Protein 4O7X (pdb70)

CATH classification: 2.60.120.590

InterPro domains:
  IPR027450 Alpha-ketoglutarate-dependent dioxygenase AlkB-like [PF13532] (114-274)
  IPR032860 RNA demethylase ALKBH5 [PTHR32074] (161-394)
  IPR037151 Alpha-ketoglutarate-dependent dioxygenase AlkB-like superfamily [G3DSA:2.60.120.590] (64-292)

Sequence (210 aa):
QQLQKEEEARKVKSGIRQMRLFSQDECAKIEARIDEVVSRAEKGLYNEHTVDRAPLRNKYFFGEGYTPGQERLYPPGDVDEIPEWVHQLVIQKLVEHRVIPEGFVNSAVINDYQPGGCIVSHVDPIHIFERPIVSVSFFSDSALCFGCKFQFKPIRVSEPVLSLPVRRGSVTVLSGYAADEITHCIRPQDIKERRAVIILRKTRLDAPRL

GO terms:
  GO:0061157 mRNA destabilization (P, IDA)
  GO:0001666 response to hypoxia (P, IDA)
  GO:0042382 paraspeckles (C, IDA)
  GO:0005634 nucleus (C, IDA)
  GO:0016607 nuclear speck (C, IDA)
  GO:0016706 2-oxoglutarate-dependent dioxygenase activity (F, IDA)
  GO:0140694 membraneless organelle assembly (P, IDA)
  GO:0006417 regulation of translation (P, IDA)
  GO:0140693 molecular condensate scaffold activity (F, IDA)
  GO:1990931 mRNA N6-methyladenosine dioxygenase activity (F, IDA)
  GO:0016607 nuclear speck (C, EXP)
  GO:0010793 regulation of mRNA export from nucleus (P, IMP)
  GO:0050684 regulation of mRNA processing (P, IMP)
  GO:0005654 nucleoplasm (C, TAS)
  GO:0003723 RNA binding (F, HDA)

Radius of gyration: 16.78 Å; Cα contacts (8 Å, |Δi|>4): 435; chains: 1; bounding box: 40×36×45 Å

Secondary structure (DSSP, 8-state):
-HHHHHHHHHHHHTTEEEEE---HHHHHHHHHHHHHHHHHHHTT-S-GGGEEEETTEEEEEESS-B------BPPTTSSBPPPHHIIIIIIHHHHHTTSS-TT---EEEEEEE-TT--EEEE---TTTB-S-EEEEE-SS-EEEEE--GGGT-TTT--S-SEEEEE-TTEEEEE-HHHHHTS-EEE-GGG--S-EEEEEEE-B-TTPPB-

Solvent-accessible surface area: 10860 Å² total; per-residue (Å²): 196,81,142,57,53,124,59,56,14,84,106,0,129,93,3,24,76,70,75,176,17,16,62,135,113,65,2,51,70,2,18,50,98,0,64,79,4,49,46,70,5,146,142,63,112,41,65,136,62,0,23,62,148,36,142,36,36,36,33,2,12,1,26,28,1,36,88,178,52,128,35,60,2,28,54,115,69,46,14,32,84,24,26,76,23,0,80,84,65,0,15,76,44,0,34,122,96,219,22,6,87,136,64,26,16,52,0,0,0,0,5,18,3,105,75,39,0,49,36,91,30,62,56,8,13,98,46,0,2,44,46,37,7,0,20,0,3,0,49,11,84,14,17,18,0,0,10,2,118,21,55,121,107,87,166,89,47,85,124,22,50,33,57,23,86,3,105,73,1,4,0,2,18,8,44,42,57,0,4,58,122,18,40,15,0,4,64,62,99,24,3,170,102,75,9,0,8,0,24,0,5,77,12,106,171,124,7,44,100,129

Foldseek 3Di:
DVVVLVVLLVQLVVFKDKDQQADPVLLVVVVVVVVVVVVCVVVVNWAPQQWDDDDFKIKGKALWDWDVLPIAIEPPPRGHHDDPCCVVSPVVSCCVVVVDHPPFFRIKMKMKGAQLDKFAWDADRPLWFDDWKKKAKHDAKFKKAKARCCVPCCVVPPGGSDIGIHGHSMMMIGDDCNRPVIIMMGGSNRRRGMMMMMMTTHTDPPRHHD

Nearest PDB structures (foldseek):
  4o7x-assembly1_A  TM=1.005E+00  e=2.375E-48  Homo sapiens
  4nrq-assembly1_A  TM=1.003E+00  e=1.203E-46  Homo sapiens
  4o61-assembly1_A  TM=1.001E+00  e=7.795E-46  Homo sapiens
  4nj4-assembly2_B  TM=9.903E-01  e=4.471E-44  Homo sapiens
  4npl-assembly2_B  TM=9.602E-01  e=1.896E-38  Danio rerio

Organism: Homo sapiens (NCBI:txid9606)

Structure (mmCIF, N/CA/C/O backbone):
data_4O7X
#
_entry.id   4O7X
#
_cell.length_a   57.093
_cell.length_b   57.093
_cell.length_c   145.729
_cell.angle_alpha   90.00
_cell.angle_beta   90.00
_cell.angle_gamma   90.00
#
_symmetry.space_group_name_H-M   'P 43 21 2'
#
loop_
_entity.id
_entity.type
_entity.pdbx_description
1 polymer 'RNA demethylase ALKBH5'
2 non-polymer 'MANGANESE (II) ION'
3 water water
#
loop_
_atom_site.group_PDB
_atom_site.id
_atom_site.type_symbol
_atom_site.label_atom_id
_atom_site.label_alt_id
_atom_site.label_comp_id
_atom_site.label_asym_id
_atom_site.label_entity_id
_atom_site.label_seq_id
_atom_site.pdbx_PDB_ins_code
_atom_site.Cartn_x
_atom_site.Cartn_y
_atom_site.Cartn_z
_atom_site.occupancy
_atom_site.B_iso_or_equiv
_atom_site.auth_seq_id
_atom_site.auth_comp_id
_atom_site.auth_asym_id
_atom_site.auth_atom_id
_atom_site.pdbx_PDB_model_num
ATOM 1 N N . GLN A 1 12 ? 34.571 4.860 -6.741 1.00 54.86 74 GLN A N 1
ATOM 2 C CA . GLN A 1 12 ? 33.260 5.284 -6.167 1.00 59.24 74 GLN A CA 1
ATOM 3 C C . GLN A 1 12 ? 32.392 4.085 -5.775 1.00 58.60 74 GLN A C 1
ATOM 4 O O . GLN A 1 12 ? 31.740 4.100 -4.726 1.00 55.95 74 GLN A O 1
ATOM 10 N N . GLN A 1 13 ? 32.379 3.059 -6.625 1.00 58.69 75 GLN A N 1
ATOM 11 C CA . GLN A 1 13 ? 31.641 1.824 -6.352 1.00 57.32 75 GLN A CA 1
ATOM 12 C C . GLN A 1 13 ? 32.296 1.019 -5.229 1.00 53.56 75 GLN A C 1
ATOM 13 O O . GLN A 1 13 ? 31.604 0.439 -4.388 1.00 52.55 75 GLN A O 1
ATOM 15 N N . LEU A 1 14 ? 33.630 0.990 -5.226 1.00 50.08 76 LEU A N 1
ATOM 16 C CA . LEU A 1 14 ? 34.403 0.355 -4.161 1.00 49.87 76 LEU A CA 1
ATOM 17 C C . LEU A 1 14 ? 34.201 1.091 -2.832 1.00 47.59 76 LEU A C 1
ATOM 18 O O . LEU A 1 14 ? 34.088 0.457 -1.780 1.00 40.71 76 LEU A O 1
ATOM 23 N N . GLN A 1 15 ? 34.146 2.422 -2.897 1.00 48.98 77 GLN A N 1
ATOM 24 C CA . GLN A 1 15 ? 33.944 3.261 -1.710 1.00 45.29 77 GLN A CA 1
ATOM 25 C C . GLN A 1 15 ? 32.581 3.012 -1.071 1.00 43.00 77 GLN A C 1
ATOM 26 O O . GLN A 1 15 ? 32.467 2.978 0.152 1.00 39.96 77 GLN A O 1
ATOM 28 N N . LYS A 1 16 ? 31.557 2.832 -1.905 1.00 44.97 78 LYS A N 1
ATOM 29 C CA . LYS A 1 16 ? 30.208 2.531 -1.431 1.00 41.83 78 LYS A CA 1
ATOM 30 C C . LYS A 1 16 ? 30.149 1.193 -0.691 1.00 39.40 78 LYS A C 1
ATOM 31 O O . LYS A 1 16 ? 29.525 1.100 0.368 1.00 35.88 78 LYS A O 1
ATOM 33 N N . GLU A 1 17 ? 30.804 0.171 -1.250 1.00 37.42 79 GLU A N 1
ATOM 34 C CA . GLU A 1 17 ? 30.827 -1.164 -0.646 1.00 39.39 79 GLU A CA 1
ATOM 35 C C . GLU A 1 17 ? 31.622 -1.196 0.655 1.00 36.56 79 GLU A C 1
ATOM 36 O O . GLU A 1 17 ? 31.201 -1.831 1.625 1.00 35.91 79 GLU A O 1
ATOM 42 N N . GLU A 1 18 ? 32.769 -0.518 0.670 1.00 33.82 80 GLU A N 1
ATOM 43 C CA . GLU A 1 18 ? 33.599 -0.462 1.870 1.00 32.57 80 GLU A CA 1
ATOM 44 C C . GLU A 1 18 ? 32.883 0.255 3.016 1.00 33.16 80 GLU A C 1
ATOM 45 O O . GLU A 1 18 ? 32.930 -0.205 4.159 1.00 33.84 80 GLU A O 1
ATOM 48 N N . GLU A 1 19 ? 32.200 1.355 2.702 1.00 32.74 81 GLU A N 1
ATOM 49 C CA . GLU A 1 19 ? 31.433 2.086 3.711 1.00 34.16 81 GLU A CA 1
ATOM 50 C C . GLU A 1 19 ? 30.292 1.234 4.253 1.00 31.99 81 GLU A C 1
ATOM 51 O O . GLU A 1 19 ? 30.066 1.214 5.452 1.00 34.25 81 GLU A O 1
ATOM 56 N N . ALA A 1 20 ? 29.600 0.508 3.372 1.00 34.96 82 ALA A N 1
ATOM 57 C CA . ALA A 1 20 ? 28.533 -0.407 3.791 1.00 30.71 82 ALA A CA 1
ATOM 58 C C . ALA A 1 20 ? 29.070 -1.515 4.700 1.00 31.15 82 ALA A C 1
ATOM 59 O O . ALA A 1 20 ? 28.425 -1.886 5.684 1.00 31.29 82 ALA A O 1
ATOM 61 N N . ARG A 1 21 ? 30.260 -2.023 4.380 1.00 30.39 83 ARG A N 1
ATOM 62 C CA . ARG A 1 21 ? 30.930 -3.014 5.221 1.00 30.97 83 ARG A CA 1
ATOM 63 C C . ARG A 1 21 ? 31.217 -2.441 6.610 1.00 28.43 83 ARG A C 1
ATOM 64 O O . ARG A 1 21 ? 30.992 -3.110 7.622 1.00 28.75 83 ARG A O 1
ATOM 67 N N . LYS A 1 22 ? 31.711 -1.204 6.645 1.00 28.89 84 LYS A N 1
ATOM 68 C CA . LYS A 1 22 ? 32.006 -0.518 7.906 1.00 28.22 84 LYS A CA 1
ATOM 69 C C . LYS A 1 22 ? 30.737 -0.305 8.737 1.00 28.93 84 LYS A C 1
ATOM 70 O O . LYS A 1 22 ? 30.759 -0.475 9.955 1.00 29.71 84 LYS A O 1
ATOM 76 N N . VAL A 1 23 ? 29.631 0.049 8.078 1.00 29.87 85 VAL A N 1
ATOM 77 C CA . VAL A 1 23 ? 28.346 0.202 8.772 1.00 28.98 85 VAL A CA 1
ATOM 78 C C . VAL A 1 23 ? 27.891 -1.129 9.387 1.00 29.12 85 VAL A C 1
ATOM 79 O O . VAL A 1 23 ? 27.501 -1.176 10.555 1.00 26.55 85 VAL A O 1
ATOM 83 N N . LYS A 1 24 ? 27.962 -2.208 8.604 1.00 29.29 86 LYS A N 1
ATOM 84 C CA . LYS A 1 24 ? 27.535 -3.534 9.068 1.00 30.86 86 LYS A CA 1
ATOM 85 C C . LYS A 1 24 ? 28.319 -4.019 10.292 1.00 29.62 86 LYS A C 1
ATOM 86 O O . LYS A 1 24 ? 27.766 -4.709 11.144 1.00 31.76 86 LYS A O 1
ATOM 92 N N . SER A 1 25 ? 29.593 -3.632 10.379 1.00 32.66 87 SER A N 1
ATOM 93 C CA . SER A 1 25 ? 30.449 -3.977 11.521 1.00 33.03 87 SER A CA 1
ATOM 94 C C . SER A 1 25 ? 29.898 -3.451 12.848 1.00 32.52 87 SER A C 1
ATOM 95 O O . SER A 1 25 ? 30.205 -3.999 13.908 1.00 31.14 87 SER A O 1
ATOM 98 N N . GLY A 1 26 ? 29.099 -2.388 12.780 1.00 30.12 88 GLY A N 1
ATOM 99 C CA . GLY A 1 26 ? 28.469 -1.806 13.967 1.00 28.44 88 GLY A CA 1
ATOM 100 C C . GLY A 1 26 ? 26.983 -2.106 14.128 1.00 27.37 88 GLY A C 1
ATOM 101 O O . GLY A 1 26 ? 26.306 -1.470 14.939 1.00 29.10 88 GLY A O 1
ATOM 102 N N . ILE A 1 27 ? 26.473 -3.074 13.367 1.00 25.55 89 ILE A N 1
ATOM 103 C CA . ILE A 1 27 ? 25.065 -3.483 13.479 1.00 27.03 89 ILE A CA 1
ATOM 104 C C . ILE A 1 27 ? 24.919 -4.956 13.863 1.00 29.41 89 ILE A C 1
ATOM 105 O O . ILE A 1 27 ? 25.491 -5.839 13.214 1.00 29.44 89 ILE A O 1
ATOM 110 N N . ARG A 1 28 ? 24.141 -5.205 14.915 1.00 29.55 90 ARG A N 1
ATOM 111 C CA . ARG A 1 28 ? 23.681 -6.550 15.248 1.00 31.63 90 ARG A CA 1
ATOM 112 C C . ARG A 1 28 ? 22.150 -6.555 15.316 1.00 34.10 90 ARG A C 1
ATOM 113 O O . ARG A 1 28 ? 21.535 -5.614 15.830 1.00 30.84 90 ARG A O 1
ATOM 116 N N . GLN A 1 29 ? 21.542 -7.613 14.791 1.00 33.67 91 GLN A N 1
ATOM 117 C CA . GLN A 1 29 ? 20.089 -7.702 14.716 1.00 35.13 91 GLN A CA 1
ATOM 118 C C . GLN A 1 29 ? 19.604 -9.122 14.993 1.00 39.24 91 GLN A C 1
ATOM 119 O O . GLN A 1 29 ? 20.151 -10.085 14.455 1.00 42.99 91 GLN A O 1
ATOM 125 N N . MET A 1 30 ? 18.580 -9.241 15.834 1.00 39.01 92 MET A N 1
ATOM 126 C CA . MET A 1 30 ? 17.963 -10.537 16.118 1.00 41.79 92 MET A CA 1
ATOM 127 C C . MET A 1 30 ? 16.445 -10.452 16.280 1.00 40.54 92 MET A C 1
ATOM 128 O O . MET A 1 30 ? 15.918 -9.475 16.812 1.00 36.35 92 MET A O 1
ATOM 133 N N . ARG A 1 31 ? 15.761 -11.491 15.805 1.00 40.27 93 ARG A N 1
ATOM 134 C CA . ARG A 1 31 ? 14.326 -11.655 15.995 1.00 42.52 93 ARG A CA 1
ATOM 135 C C . ARG A 1 31 ? 14.106 -12.189 17.408 1.00 43.91 93 ARG A C 1
ATOM 136 O O . ARG A 1 31 ? 14.324 -13.376 17.670 1.00 53.33 93 ARG A O 1
ATOM 144 N N . LEU A 1 32 ? 13.686 -11.316 18.320 1.00 39.40 94 LEU A N 1
ATOM 145 C CA . LEU A 1 32 ? 13.637 -11.671 19.738 1.00 40.07 94 LEU A CA 1
ATOM 146 C C . LEU A 1 32 ? 12.223 -11.807 20.304 1.00 39.59 94 LEU A C 1
ATOM 147 O O . LEU A 1 32 ? 11.993 -12.594 21.226 1.00 40.04 94 LEU A O 1
ATOM 152 N N . PHE A 1 33 ? 11.285 -11.038 19.759 1.00 34.88 95 PHE A N 1
ATOM 153 C CA . PHE A 1 33 ? 9.926 -11.005 20.285 1.00 34.82 95 PHE A CA 1
ATOM 154 C C . PHE A 1 33 ? 8.942 -11.721 19.368 1.00 36.15 95 PHE A C 1
ATOM 155 O O . PHE A 1 33 ? 8.875 -11.442 18.168 1.00 37.23 95 PHE A O 1
ATOM 163 N N . SER A 1 34 ? 8.181 -12.643 19.951 1.00 39.40 96 SER A N 1
ATOM 164 C CA . SER A 1 34 ? 7.174 -13.409 19.225 1.00 36.81 96 SER A CA 1
ATOM 165 C C . SER A 1 34 ? 5.948 -12.551 18.901 1.00 38.25 96 SER A C 1
ATOM 166 O O . SER A 1 34 ? 5.808 -11.434 19.407 1.00 37.78 96 SER A O 1
ATOM 169 N N . GLN A 1 35 ? 5.066 -13.090 18.062 1.00 40.62 97 GLN A N 1
ATOM 170 C CA . GLN A 1 35 ? 3.807 -12.444 17.684 1.00 41.90 97 GLN A CA 1
ATOM 171 C C . GLN A 1 35 ? 2.992 -12.003 18.902 1.00 38.18 97 GLN A C 1
ATOM 172 O O . GLN A 1 35 ? 2.550 -10.853 18.983 1.00 36.88 97 GLN A O 1
ATOM 178 N N . ASP A 1 36 ? 2.796 -12.925 19.843 1.00 38.82 98 ASP A N 1
ATOM 179 C CA . ASP A 1 36 ? 2.009 -12.654 21.049 1.00 40.81 98 ASP A CA 1
ATOM 180 C C . ASP A 1 36 ? 2.686 -11.637 21.967 1.00 36.62 98 ASP A C 1
ATOM 181 O O . ASP A 1 36 ? 2.015 -10.784 22.548 1.00 36.59 98 ASP A O 1
ATOM 186 N N . GLU A 1 37 ? 4.009 -11.738 22.091 1.00 36.84 99 GLU A N 1
ATOM 187 C CA . GLU A 1 37 ? 4.795 -10.784 22.882 1.00 35.48 99 GLU A CA 1
ATOM 188 C C . GLU A 1 37 ? 4.720 -9.368 22.301 1.00 32.88 99 GLU A C 1
ATOM 189 O O . GLU A 1 37 ? 4.542 -8.397 23.041 1.00 31.72 99 GLU A O 1
ATOM 195 N N . CYS A 1 38 ? 4.851 -9.262 20.980 1.00 31.60 100 CYS A N 1
ATOM 196 C CA . CYS A 1 38 ? 4.654 -7.991 20.274 1.00 32.62 100 CYS A CA 1
ATOM 197 C C . CYS A 1 38 ? 3.262 -7.409 20.506 1.00 33.06 100 CYS A C 1
ATOM 198 O O . CYS A 1 38 ? 3.119 -6.205 20.729 1.00 32.50 100 CYS A O 1
ATOM 201 N N . ALA A 1 39 ? 2.245 -8.270 20.466 1.00 31.21 101 ALA A N 1
ATOM 202 C CA . ALA A 1 39 ? 0.858 -7.850 20.667 1.00 33.11 101 ALA A CA 1
ATOM 203 C C . ALA A 1 39 ? 0.651 -7.244 22.054 1.00 30.96 101 ALA A C 1
ATOM 204 O O . ALA A 1 39 ? -0.020 -6.222 22.197 1.00 34.02 101 ALA A O 1
ATOM 206 N N . LYS A 1 40 ? 1.234 -7.876 23.069 1.00 31.81 102 LYS A N 1
ATOM 207 C CA . LYS A 1 40 ? 1.153 -7.372 24.438 1.00 34.24 102 LYS A CA 1
ATOM 208 C C . LYS A 1 40 ? 1.854 -6.015 24.582 1.00 32.31 102 LYS A C 1
ATOM 209 O O . LYS A 1 40 ? 1.323 -5.103 25.223 1.00 31.81 102 LYS A O 1
ATOM 212 N N . ILE A 1 41 ? 3.037 -5.885 23.982 1.00 31.31 103 ILE A N 1
ATOM 213 C CA . ILE A 1 41 ? 3.804 -4.632 24.045 1.00 30.27 103 ILE A CA 1
ATOM 214 C C . ILE A 1 41 ? 3.083 -3.521 23.281 1.00 26.84 103 ILE A C 1
ATOM 215 O O . ILE A 1 41 ? 2.982 -2.393 23.766 1.00 26.02 103 ILE A O 1
ATOM 220 N N . GLU A 1 42 ? 2.569 -3.857 22.101 1.00 28.33 104 GLU A N 1
ATOM 221 C CA . GLU A 1 42 ? 1.770 -2.926 21.298 1.00 28.43 104 GLU A CA 1
ATOM 222 C C . GLU A 1 42 ? 0.547 -2.394 22.052 1.00 27.79 104 GLU A C 1
ATOM 223 O O . GLU A 1 42 ? 0.208 -1.216 21.939 1.00 27.18 104 GLU A O 1
ATOM 229 N N . ALA A 1 43 ? -0.104 -3.257 22.833 1.00 28.80 105 ALA A N 1
ATOM 230 C CA . ALA A 1 43 ? -1.205 -2.825 23.695 1.00 28.98 105 ALA A CA 1
ATOM 231 C C . ALA A 1 43 ? -0.726 -1.801 24.731 1.00 27.04 105 ALA A C 1
ATOM 232 O O . ALA A 1 43 ? -1.415 -0.822 25.003 1.00 28.51 105 ALA A O 1
ATOM 234 N N . ARG A 1 44 ? 0.463 -2.027 25.288 1.00 28.30 106 ARG A N 1
ATOM 235 C CA . ARG A 1 44 ? 1.056 -1.104 26.254 1.00 28.67 106 ARG A CA 1
ATOM 236 C C . ARG A 1 44 ? 1.452 0.225 25.612 1.00 26.44 106 ARG A C 1
ATOM 237 O O . ARG A 1 44 ? 1.291 1.276 26.226 1.00 26.48 106 ARG A O 1
ATOM 245 N N . ILE A 1 45 ? 1.964 0.177 24.383 1.00 26.37 107 ILE A N 1
ATOM 246 C CA . ILE A 1 45 ? 2.274 1.410 23.635 1.00 26.53 107 ILE A CA 1
ATOM 247 C C . ILE A 1 45 ? 1.006 2.244 23.402 1.00 26.62 107 ILE A C 1
ATOM 248 O O . ILE A 1 45 ? 1.018 3.464 23.562 1.00 26.11 107 ILE A O 1
ATOM 253 N N . ASP A 1 46 ? -0.089 1.577 23.040 1.00 27.36 108 ASP A N 1
ATOM 254 C CA . ASP A 1 46 ? -1.391 2.240 22.916 1.00 28.29 108 ASP A CA 1
ATOM 255 C C . ASP A 1 46 ? -1.828 2.907 24.227 1.00 27.04 108 ASP A C 1
ATOM 256 O O . ASP A 1 46 ? -2.413 3.997 24.211 1.00 28.56 108 ASP A O 1
ATOM 261 N N . GLU A 1 47 ? -1.527 2.263 25.352 1.00 26.89 109 GLU A N 1
ATOM 262 C CA . GLU A 1 47 ? -1.839 2.817 26.674 1.00 28.44 109 GLU A CA 1
ATOM 263 C C . GLU A 1 47 ? -1.071 4.113 26.946 1.00 26.87 109 GLU A C 1
ATOM 264 O O . GLU A 1 47 ? -1.620 5.050 27.527 1.00 25.30 109 GLU A O 1
ATOM 270 N N . VAL A 1 48 ? 0.198 4.150 26.529 1.00 27.21 110 VAL A N 1
ATOM 271 C CA . VAL A 1 48 ? 1.047 5.344 26.642 1.00 25.48 110 VAL A CA 1
ATOM 272 C C . VAL A 1 48 ? 0.447 6.491 25.829 1.00 24.34 110 VAL A C 1
ATOM 273 O O . VAL A 1 48 ? 0.342 7.614 26.325 1.00 24.95 110 VAL A O 1
ATOM 277 N N . VAL A 1 49 ? 0.064 6.200 24.582 1.00 24.84 111 VAL A N 1
ATOM 278 C CA . VAL A 1 49 ? -0.567 7.204 23.711 1.00 25.84 111 VAL A CA 1
ATOM 279 C C . VAL A 1 49 ? -1.840 7.746 24.372 1.00 24.27 111 VAL A C 1
ATOM 280 O O . VAL A 1 49 ? -2.046 8.956 24.431 1.00 24.52 111 VAL A O 1
ATOM 284 N N . SER A 1 50 ? -2.672 6.842 24.887 1.00 26.53 112 SER A N 1
ATOM 285 C CA . SER A 1 50 ? -3.902 7.225 25.592 1.00 26.81 112 SER A CA 1
ATOM 286 C C . SER A 1 50 ? -3.626 8.092 26.830 1.00 25.49 112 SER A C 1
ATOM 287 O O . SER A 1 50 ? -4.291 9.114 27.038 1.00 26.47 112 SER A O 1
ATOM 290 N N . ARG A 1 51 ? -2.641 7.700 27.641 1.00 25.59 113 ARG A N 1
ATOM 291 C CA . ARG A 1 51 ? -2.292 8.469 28.844 1.00 24.54 113 ARG A CA 1
ATOM 292 C C . ARG A 1 51 ? -1.809 9.879 28.503 1.00 24.23 113 ARG A C 1
ATOM 293 O O . ARG A 1 51 ? -2.127 10.836 29.206 1.00 24.21 113 ARG A O 1
ATOM 298 N N . ALA A 1 52 ? -1.060 10.003 27.409 1.00 25.34 114 ALA A N 1
ATOM 299 C CA . ALA A 1 52 ? -0.584 11.303 26.943 1.00 25.52 114 ALA A CA 1
ATOM 300 C C . ALA A 1 52 ? -1.752 12.225 26.556 1.00 24.63 114 ALA A C 1
ATOM 301 O O . ALA A 1 52 ? -1.750 13.417 26.872 1.00 25.12 114 ALA A O 1
ATOM 303 N N . GLU A 1 53 ? -2.758 11.652 25.901 1.00 25.54 115 GLU A N 1
ATOM 304 C CA . GLU A 1 53 ? -3.937 12.397 25.463 1.00 28.24 115 GLU A CA 1
ATOM 305 C C . GLU A 1 53 ? -4.795 12.831 26.661 1.00 27.78 115 GLU A C 1
ATOM 306 O O . GLU A 1 53 ? -5.514 13.827 26.593 1.00 29.31 115 GLU A O 1
ATOM 312 N N . LYS A 1 54 ? -4.694 12.089 27.761 1.00 29.40 116 LYS A N 1
ATOM 313 C CA . LYS A 1 54 ? -5.391 12.428 29.006 1.00 28.57 116 LYS A CA 1
ATOM 314 C C . LYS A 1 54 ? -4.625 13.461 29.840 1.00 30.12 116 LYS A C 1
ATOM 315 O O . LYS A 1 54 ? -5.062 13.843 30.934 1.00 29.59 116 LYS A O 1
ATOM 321 N N . GLY A 1 55 ? -3.478 13.905 29.325 1.00 28.77 117 GLY A N 1
ATOM 322 C CA . GLY A 1 55 ? -2.670 14.920 29.999 1.00 27.73 117 GLY A CA 1
ATOM 323 C C . GLY A 1 55 ? -2.012 14.414 31.272 1.00 26.84 117 GLY A C 1
ATOM 324 O O . GLY A 1 55 ? -1.744 15.190 32.185 1.00 30.38 117 GLY A O 1
ATOM 325 N N . LEU A 1 56 ? -1.743 13.111 31.319 1.00 27.40 118 LEU A N 1
ATOM 326 C CA . LEU A 1 56 ? -1.254 12.454 32.532 1.00 29.17 118 LEU A CA 1
ATOM 327 C C . LEU A 1 56 ? 0.266 12.448 32.682 1.00 31.76 118 LEU A C 1
ATOM 328 O O . LEU A 1 56 ? 0.777 12.137 33.759 1.00 32.61 118 LEU A O 1
ATOM 333 N N . TYR A 1 57 ? 0.983 12.787 31.613 1.00 29.90 119 TYR A N 1
ATOM 334 C CA . TYR A 1 57 ? 2.450 12.849 31.662 1.00 30.84 119 TYR A CA 1
ATOM 335 C C . TYR A 1 57 ? 2.978 14.264 31.881 1.00 33.32 119 TYR A C 1
ATOM 336 O O . TYR A 1 57 ? 2.276 15.244 31.627 1.00 33.87 119 TYR A O 1
ATOM 345 N N . ASN A 1 58 ? 4.225 14.364 32.345 1.00 33.78 120 ASN A N 1
ATOM 346 C CA . ASN A 1 58 ? 4.912 15.651 32.451 1.00 35.19 120 ASN A CA 1
ATOM 347 C C . ASN A 1 58 ? 5.119 16.295 31.075 1.00 34.96 120 ASN A C 1
ATOM 348 O O . ASN A 1 58 ? 5.186 15.599 30.059 1.00 33.53 120 ASN A O 1
ATOM 353 N N . GLU A 1 59 ? 5.224 17.624 31.059 1.00 37.56 121 GLU A N 1
ATOM 354 C CA . GLU A 1 59 ? 5.434 18.404 29.832 1.00 39.79 121 GLU A CA 1
ATOM 355 C C . GLU A 1 59 ? 6.510 17.812 28.912 1.00 35.49 121 GLU A C 1
ATOM 356 O O . GLU A 1 59 ? 6.273 17.589 27.724 1.00 33.26 121 GLU A O 1
ATOM 361 N N . HIS A 1 60 ? 7.688 17.541 29.465 1.00 34.07 122 HIS A N 1
ATOM 362 C CA . HIS A 1 60 ? 8.816 17.105 28.641 1.00 31.81 122 HIS A CA 1
ATOM 363 C C . HIS A 1 60 ? 8.829 15.634 28.288 1.00 28.41 122 HIS A C 1
ATOM 364 O O . HIS A 1 60 ? 9.703 15.178 27.546 1.00 29.72 122 HIS A O 1
ATOM 371 N N . THR A 1 61 ? 7.859 14.880 28.804 1.00 24.46 123 THR A N 1
ATOM 372 C CA . THR A 1 61 ? 7.708 13.464 28.459 1.00 25.48 123 THR A CA 1
ATOM 373 C C . THR A 1 61 ? 7.188 13.306 27.033 1.00 24.81 123 THR A C 1
ATOM 374 O O . THR A 1 61 ? 7.555 12.362 26.347 1.00 25.40 123 THR A O 1
ATOM 378 N N . VAL A 1 62 ? 6.353 14.243 26.586 1.00 24.28 124 VAL A N 1
ATOM 379 C CA . VAL A 1 62 ? 5.647 14.101 25.311 1.00 24.40 124 VAL A CA 1
ATOM 380 C C . VAL A 1 62 ? 6.079 15.157 24.296 1.00 24.98 124 VAL A C 1
ATOM 381 O O . VAL A 1 62 ? 5.994 16.360 24.558 1.00 26.69 124 VAL A O 1
ATOM 385 N N . ASP A 1 63 ? 6.544 14.695 23.139 1.00 24.09 125 ASP A N 1
ATOM 386 C CA . ASP A 1 63 ? 6.887 15.585 22.028 1.00 27.50 125 ASP A CA 1
ATOM 387 C C . ASP A 1 63 ? 6.015 15.246 20.819 1.00 26.81 125 ASP A C 1
ATOM 388 O O . ASP A 1 63 ? 6.223 14.227 20.149 1.00 26.99 125 ASP A O 1
ATOM 393 N N . ARG A 1 64 ? 5.029 16.094 20.552 1.00 27.26 126 ARG A N 1
ATOM 394 C CA . ARG A 1 64 ? 4.125 15.882 19.413 1.00 26.71 126 ARG A CA 1
ATOM 395 C C . ARG A 1 64 ? 4.627 16.589 18.151 1.00 26.71 126 ARG A C 1
ATOM 396 O O . ARG A 1 64 ? 4.950 17.778 18.184 1.00 30.85 126 ARG A O 1
ATOM 404 N N . ALA A 1 65 ? 4.689 15.848 17.049 1.00 26.49 127 ALA A N 1
ATOM 405 C CA . ALA A 1 65 ? 5.066 16.405 15.749 1.00 28.45 127 ALA A CA 1
ATOM 406 C C . ALA A 1 65 ? 4.166 15.797 14.679 1.00 26.03 127 ALA A C 1
ATOM 407 O O . ALA A 1 65 ? 3.600 14.725 14.900 1.00 25.05 127 ALA A O 1
ATOM 409 N N . PRO A 1 66 ? 4.029 16.472 13.517 1.00 26.28 128 PRO A N 1
ATOM 410 C CA . PRO A 1 66 ? 3.031 16.063 12.524 1.00 30.59 128 PRO A CA 1
ATOM 411 C C . PRO A 1 66 ? 2.918 14.557 12.256 1.00 33.17 128 PRO A C 1
ATOM 412 O O . PRO A 1 66 ? 1.856 13.987 12.493 1.00 45.18 128 PRO A O 1
ATOM 416 N N . LEU A 1 67 ? 3.985 13.907 11.811 1.00 31.81 129 LEU A N 1
ATOM 417 C CA . LEU A 1 67 ? 3.892 12.485 11.459 1.00 30.85 129 LEU A CA 1
ATOM 418 C C . LEU A 1 67 ? 4.594 11.538 12.449 1.00 30.07 129 LEU A C 1
ATOM 419 O O . LEU A 1 67 ? 4.789 10.350 12.151 1.00 27.17 129 LEU A O 1
ATOM 421 N N . ARG A 1 68 ? 4.960 12.060 13.621 1.00 27.10 130 ARG A N 1
ATOM 422 C CA . ARG A 1 68 ? 5.656 11.274 14.641 1.00 28.63 130 ARG A CA 1
ATOM 423 C C . ARG A 1 68 ? 5.535 11.890 16.042 1.00 27.59 130 ARG A C 1
ATOM 424 O O . ARG A 1 68 ? 5.798 13.080 16.236 1.00 27.79 130 ARG A O 1
ATOM 432 N N . ASN A 1 69 ? 5.125 11.074 17.007 1.00 23.86 131 ASN A N 1
ATOM 433 C CA . ASN A 1 69 ? 5.183 11.450 18.417 1.00 23.65 131 ASN A CA 1
ATOM 434 C C . ASN A 1 69 ? 6.344 10.738 19.101 1.00 22.72 131 ASN A C 1
ATOM 435 O O . ASN A 1 69 ? 6.628 9.574 18.802 1.00 24.17 131 ASN A O 1
ATOM 440 N N . LYS A 1 70 ? 7.012 11.450 20.001 1.00 21.15 132 LYS A N 1
ATOM 441 C CA . LYS A 1 70 ? 8.085 10.878 20.808 1.00 21.29 132 LYS A CA 1
ATOM 442 C C . LYS A 1 70 ? 7.679 10.948 22.268 1.00 22.57 132 LYS A C 1
ATOM 443 O O . LYS A 1 70 ? 7.209 11.989 22.746 1.00 26.64 132 LYS A O 1
ATOM 449 N N . TYR A 1 71 ? 7.876 9.842 22.973 1.00 20.44 133 TYR A N 1
ATOM 450 C CA . TYR A 1 71 ? 7.597 9.772 24.399 1.00 22.82 133 TYR A CA 1
ATOM 451 C C . TYR A 1 71 ? 8.897 9.455 25.125 1.00 22.40 133 TYR A C 1
ATOM 452 O O . TYR A 1 71 ? 9.488 8.409 24.880 1.00 24.37 133 TYR A O 1
ATOM 461 N N . PHE A 1 72 ? 9.335 10.363 25.999 1.00 23.04 134 PHE A N 1
ATOM 462 C CA . PHE A 1 72 ? 10.615 10.234 26.715 1.00 24.80 134 PHE A CA 1
ATOM 463 C C . PHE A 1 72 ? 10.398 9.734 28.139 1.00 24.33 134 PHE A C 1
ATOM 464 O O . PHE A 1 72 ? 9.682 10.374 28.917 1.00 24.08 134 PHE A O 1
ATOM 472 N N . PHE A 1 73 ? 11.042 8.621 28.492 1.00 24.33 135 PHE A N 1
ATOM 473 C CA . PHE A 1 73 ? 10.990 8.096 29.859 1.00 24.36 135 PHE A CA 1
ATOM 474 C C . PHE A 1 73 ? 12.388 7.887 30.418 1.00 25.00 135 PHE A C 1
ATOM 475 O O . PHE A 1 73 ? 13.308 7.496 29.688 1.00 22.24 135 PHE A O 1
ATOM 483 N N . GLY A 1 74 ? 12.532 8.136 31.718 1.00 23.50 136 GLY A N 1
ATOM 484 C CA . GLY A 1 74 ? 13.798 7.939 32.419 1.00 26.04 136 GLY A CA 1
ATOM 485 C C . GLY A 1 74 ? 14.654 9.180 32.290 1.00 29.62 136 GLY A C 1
ATOM 486 O O . GLY A 1 74 ? 14.892 9.896 33.266 1.00 32.98 136 GLY A O 1
ATOM 487 N N . GLU A 1 75 ? 15.110 9.426 31.067 1.00 30.22 137 GLU A N 1
ATOM 488 C CA . GLU A 1 75 ? 15.813 10.645 30.722 1.00 33.60 137 GLU A CA 1
ATOM 489 C C . GLU A 1 75 ? 15.289 11.146 29.383 1.00 35.65 137 GLU A C 1
ATOM 490 O O . GLU A 1 75 ? 14.935 10.352 28.500 1.00 38.33 137 GLU A O 1
ATOM 496 N N . GLY A 1 76 ? 15.233 12.466 29.250 1.00 33.76 138 GLY A N 1
ATOM 497 C CA . GLY A 1 76 ? 14.869 13.112 27.996 1.00 36.37 138 GLY A CA 1
ATOM 498 C C . GLY A 1 76 ? 15.798 14.275 27.706 1.00 39.91 138 GLY A C 1
ATOM 499 O O . GLY A 1 76 ? 16.559 14.715 28.581 1.00 37.22 138 GLY A O 1
ATOM 500 N N . TYR A 1 77 ? 15.731 14.780 26.476 1.00 41.56 139 TYR A N 1
ATOM 501 C CA . TYR A 1 77 ? 16.612 15.859 26.038 1.00 41.63 139 TYR A CA 1
ATOM 502 C C . TYR A 1 77 ? 15.915 16.835 25.089 1.00 44.85 139 TYR A C 1
ATOM 503 O O . TYR A 1 77 ? 14.776 16.608 24.665 1.00 45.39 139 TYR A O 1
ATOM 512 N N . THR A 1 78 ? 16.623 17.915 24.765 1.00 47.06 140 THR A N 1
ATOM 513 C CA . THR A 1 78 ? 16.141 18.957 23.863 1.00 48.85 140 THR A CA 1
ATOM 514 C C . THR A 1 78 ? 16.556 18.663 22.423 1.00 50.69 140 THR A C 1
ATOM 515 O O . THR A 1 78 ? 16.139 19.350 21.486 1.00 53.83 140 THR A O 1
ATOM 519 N N . PRO A 1 88 ? 21.243 21.438 16.307 1.00 63.92 150 PRO A N 1
ATOM 520 C CA . PRO A 1 88 ? 21.952 20.166 16.371 1.00 61.29 150 PRO A CA 1
ATOM 521 C C . PRO A 1 88 ? 23.261 20.270 17.151 1.00 56.01 150 PRO A C 1
ATOM 522 O O . PRO A 1 88 ? 23.938 21.300 17.103 1.00 54.83 150 PRO A O 1
ATOM 526 N N . GLY A 1 89 ? 23.600 19.209 17.876 1.00 52.84 15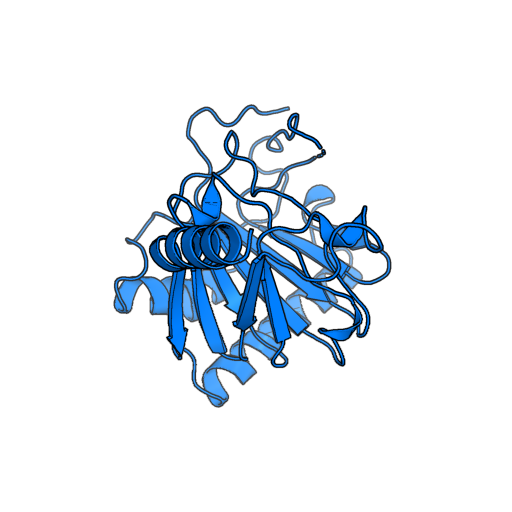1 GLY A N 1
ATOM 527 C CA . GLY A 1 89 ? 24.858 19.151 18.608 1.00 47.44 151 GLY A CA 1
ATOM 528 C C . GLY A 1 89 ? 24.851 19.807 19.976 1.00 44.32 151 GLY A C 1
ATOM 529 O O . GLY A 1 89 ? 25.759 19.576 20.764 1.00 39.97 151 GLY A O 1
ATOM 530 N N . GLN A 1 90 ? 23.835 20.621 20.266 1.00 42.83 152 GLN A N 1
ATOM 531 C CA . GLN A 1 90 ? 23.747 21.299 21.558 1.00 45.04 152 GLN A CA 1
ATOM 532 C C . GLN A 1 90 ? 22.600 20.781 22.437 1.00 41.09 152 GLN A C 1
ATOM 533 O O . GLN A 1 90 ? 22.073 21.507 23.289 1.00 40.87 152 GLN A O 1
ATOM 539 N N . GLU A 1 91 ? 22.231 19.518 22.238 1.00 38.24 153 GLU A N 1
ATOM 540 C CA . GLU A 1 91 ? 21.209 18.868 23.059 1.00 36.12 153 GLU A CA 1
ATOM 541 C C . GLU A 1 91 ? 21.589 18.904 24.533 1.00 34.61 153 GLU A C 1
ATOM 542 O O . GLU A 1 91 ? 22.766 18.792 24.886 1.00 33.41 153 GLU A O 1
ATOM 548 N N . ARG A 1 92 ? 20.582 19.072 25.382 1.00 37.25 154 ARG A N 1
ATOM 549 C CA . ARG A 1 92 ? 20.776 19.118 26.825 1.00 37.28 154 ARG A CA 1
ATOM 550 C C . ARG A 1 92 ? 19.780 18.195 27.504 1.00 37.82 154 ARG A C 1
ATOM 551 O O . ARG A 1 92 ? 18.621 18.118 27.100 1.00 39.50 154 ARG A O 1
ATOM 559 N N . LEU A 1 93 ? 20.238 17.496 28.536 1.00 35.35 155 LEU A N 1
ATOM 560 C CA . LEU A 1 93 ? 19.373 16.638 29.326 1.00 34.55 155 LEU A CA 1
ATOM 561 C C . LEU A 1 93 ? 18.501 17.522 30.218 1.00 38.12 155 LEU A C 1
ATOM 562 O O . LEU A 1 93 ? 18.977 18.522 30.760 1.00 39.75 155 LEU A O 1
ATOM 567 N N . TYR A 1 94 ? 17.225 17.165 30.350 1.00 38.51 156 TYR A N 1
ATOM 568 C CA . TYR A 1 94 ? 16.325 17.859 31.274 1.00 38.06 156 TYR A CA 1
ATOM 569 C C . TYR A 1 94 ? 16.740 17.548 32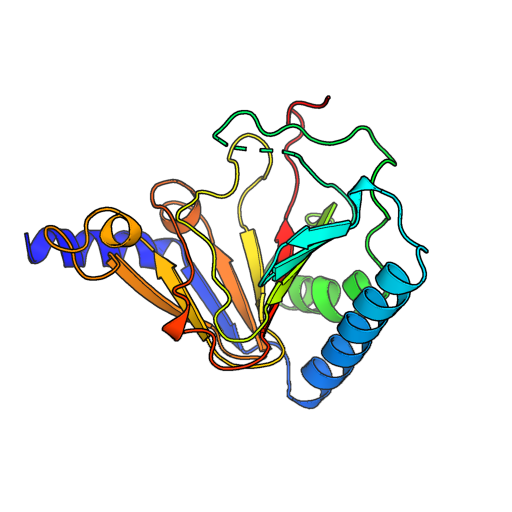.710 1.00 42.85 156 TYR A C 1
ATOM 570 O O . TYR A 1 94 ? 17.270 16.464 32.970 1.00 41.18 156 TYR A O 1
ATOM 579 N N . PRO A 1 95 ? 16.511 18.495 33.646 1.00 45.74 157 PRO A N 1
ATOM 580 C CA . PRO A 1 95 ? 16.862 18.257 35.050 1.00 45.64 157 PRO A CA 1
ATOM 581 C C . PRO A 1 95 ? 16.172 17.007 35.603 1.00 48.02 157 PRO A C 1
ATOM 582 O O . PRO A 1 95 ? 15.090 16.652 35.127 1.00 46.76 157 PRO A O 1
ATOM 586 N N . PRO A 1 96 ? 16.800 16.328 36.585 1.00 51.47 158 PRO A N 1
ATOM 587 C CA . PRO A 1 96 ? 16.233 15.107 37.165 1.00 53.04 158 PRO A CA 1
ATOM 588 C C . PRO A 1 96 ? 14.768 15.265 37.567 1.00 51.61 158 PRO A C 1
ATOM 589 O O . PRO A 1 96 ? 14.401 16.256 38.200 1.00 52.61 158 PRO A O 1
ATOM 593 N N . GLY A 1 97 ? 13.940 14.302 37.168 1.00 53.43 159 GLY A N 1
ATOM 594 C CA . GLY A 1 97 ? 12.520 14.309 37.508 1.00 49.15 159 GLY A CA 1
ATOM 595 C C . GLY A 1 97 ? 11.615 15.083 36.563 1.00 47.60 159 GLY A C 1
ATOM 596 O O . GLY A 1 97 ? 10.402 15.139 36.781 1.00 51.56 159 GLY A O 1
ATOM 597 N N . ASP A 1 98 ? 12.191 15.682 35.519 1.00 41.59 160 ASP A N 1
ATOM 598 C CA . ASP A 1 98 ? 11.404 16.416 34.519 1.00 42.45 160 ASP A CA 1
ATOM 599 C C . ASP A 1 98 ? 10.589 15.496 33.613 1.00 41.33 160 ASP A C 1
ATOM 600 O O . ASP A 1 98 ? 9.466 15.827 33.240 1.00 43.53 160 ASP A O 1
ATOM 605 N N . VAL A 1 99 ? 11.153 14.348 33.253 1.00 32.10 161 VAL A N 1
ATOM 606 C CA . VAL A 1 99 ? 10.400 13.364 32.464 1.00 29.77 161 VAL A CA 1
ATOM 607 C C . VAL A 1 99 ? 9.897 12.238 33.356 1.00 29.77 161 VAL A C 1
ATOM 608 O O . VAL A 1 99 ? 10.445 12.001 34.434 1.00 32.96 161 VAL A O 1
ATOM 612 N N . ASP A 1 100 ? 8.856 11.549 32.898 1.00 30.09 162 ASP A N 1
ATOM 613 C CA . ASP A 1 100 ? 8.286 10.426 33.636 1.00 28.63 162 ASP A CA 1
ATOM 614 C C . ASP A 1 100 ? 9.247 9.244 33.715 1.00 28.78 162 ASP A C 1
ATOM 615 O O . ASP A 1 100 ? 10.095 9.058 32.836 1.00 27.64 162 ASP A O 1
ATOM 620 N N . GLU A 1 101 ? 9.123 8.458 34.782 1.00 29.14 163 GLU A N 1
ATOM 621 C CA . GLU A 1 101 ? 9.955 7.269 34.961 1.00 28.65 163 GLU A CA 1
ATOM 622 C C . GLU A 1 101 ? 9.642 6.217 33.891 1.00 27.51 163 GLU A C 1
ATOM 623 O O . GLU A 1 101 ? 8.550 6.218 33.304 1.00 29.87 163 GLU A O 1
ATOM 625 N N . ILE A 1 102 ? 10.606 5.337 33.633 1.00 24.75 164 ILE A N 1
ATOM 626 C CA . ILE A 1 102 ? 10.416 4.201 32.720 1.00 26.09 164 ILE A CA 1
ATOM 627 C C . ILE A 1 102 ? 9.292 3.303 33.246 1.00 27.55 164 ILE A C 1
ATOM 628 O O . ILE A 1 102 ? 9.375 2.821 34.379 1.00 30.22 164 ILE A O 1
ATOM 633 N N . PRO A 1 103 ? 8.231 3.093 32.435 1.00 27.68 165 PRO A N 1
ATOM 634 C CA . PRO A 1 103 ? 7.086 2.293 32.891 1.00 28.93 165 PRO A CA 1
ATOM 635 C C . PRO A 1 103 ? 7.503 0.875 33.283 1.00 29.89 165 PRO A C 1
ATOM 636 O O . PRO A 1 103 ? 8.411 0.306 32.672 1.00 28.06 165 PRO A O 1
ATOM 640 N N . GLU A 1 104 ? 6.847 0.311 34.295 1.00 32.34 166 GLU A N 1
ATOM 641 C CA . GLU A 1 104 ? 7.177 -1.035 34.753 1.00 28.89 166 GLU A CA 1
ATOM 642 C C . GLU A 1 104 ? 7.127 -2.054 33.609 1.00 29.03 166 GLU A C 1
ATOM 643 O O . GLU A 1 104 ? 7.978 -2.937 33.536 1.00 31.72 166 GLU A O 1
ATOM 645 N N . TRP A 1 105 ? 6.154 -1.915 32.705 1.00 28.71 167 TRP A N 1
ATOM 646 C CA . TRP A 1 105 ? 6.023 -2.857 31.588 1.00 29.87 167 TRP A CA 1
ATOM 647 C C . TRP A 1 105 ? 7.213 -2.832 30.657 1.00 28.11 167 TRP A C 1
ATOM 648 O O . TRP A 1 105 ? 7.541 -3.843 30.038 1.00 29.00 167 TRP A O 1
ATOM 659 N N . VAL A 1 106 ? 7.876 -1.683 30.550 1.00 28.69 168 VAL A N 1
ATOM 660 C CA . VAL A 1 106 ? 9.087 -1.591 29.723 1.00 28.11 168 VAL A CA 1
ATOM 661 C C . VAL A 1 106 ? 10.202 -2.444 30.344 1.00 27.70 168 VAL A C 1
ATOM 662 O O . VAL A 1 106 ? 10.906 -3.168 29.634 1.00 28.38 168 VAL A O 1
ATOM 666 N N . HIS A 1 107 ? 10.333 -2.386 31.668 1.00 29.58 169 HIS A N 1
ATOM 667 C CA . HIS A 1 107 ? 11.276 -3.259 32.376 1.00 30.66 169 HIS A CA 1
ATOM 668 C C . HIS A 1 107 ? 10.928 -4.714 32.203 1.00 30.45 169 HIS A C 1
ATOM 669 O O . HIS A 1 107 ? 11.785 -5.523 31.843 1.00 33.19 169 HIS A O 1
ATOM 676 N N . GLN A 1 108 ? 9.660 -5.048 32.430 1.00 30.17 170 GLN A N 1
ATOM 677 C CA . GLN A 1 108 ? 9.215 -6.439 32.494 1.00 31.26 170 GLN A CA 1
ATOM 678 C C . GLN A 1 108 ? 9.141 -7.122 31.128 1.00 34.01 170 GLN A C 1
ATOM 679 O O . GLN A 1 108 ? 9.576 -8.266 30.986 1.00 35.85 170 GLN A O 1
ATOM 682 N N . LEU A 1 109 ? 8.612 -6.416 30.127 1.00 30.39 171 LEU A N 1
ATOM 683 C CA . LEU A 1 109 ? 8.361 -7.020 28.818 1.00 29.40 171 LEU A CA 1
ATOM 684 C C . LEU A 1 109 ? 9.486 -6.816 27.803 1.00 30.05 171 LEU A C 1
ATOM 685 O O . LEU A 1 109 ? 9.650 -7.625 26.887 1.00 33.66 171 LEU A O 1
ATOM 690 N N . VAL A 1 110 ? 10.256 -5.741 27.958 1.00 28.21 172 VAL A N 1
ATOM 691 C CA . VAL A 1 110 ? 11.278 -5.398 26.963 1.00 29.54 172 VAL A CA 1
ATOM 692 C C . VAL A 1 110 ? 12.706 -5.542 27.495 1.00 28.61 172 VAL A C 1
ATOM 693 O O . VAL A 1 110 ? 13.469 -6.373 26.997 1.00 29.84 172 VAL A O 1
ATOM 697 N N . ILE A 1 111 ? 13.063 -4.730 28.488 1.00 28.54 173 ILE A N 1
ATOM 698 C CA . ILE A 1 111 ? 14.437 -4.708 29.018 1.00 30.79 173 ILE A CA 1
ATOM 699 C C . ILE A 1 111 ? 14.838 -6.081 29.582 1.00 32.35 173 ILE A C 1
ATOM 700 O O . ILE A 1 111 ? 15.936 -6.572 29.310 1.00 30.20 173 ILE A O 1
ATOM 705 N N . GLN A 1 112 ? 13.937 -6.704 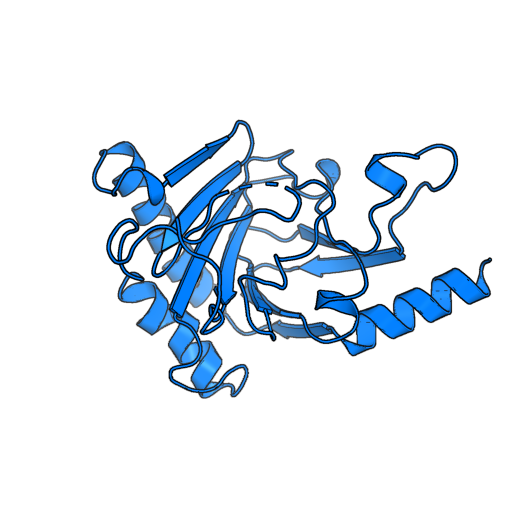30.341 1.00 33.23 174 GLN A N 1
ATOM 706 C CA . GLN A 1 112 ? 14.188 -8.041 30.896 1.00 35.70 174 GLN A CA 1
ATOM 707 C C . GLN A 1 112 ? 14.588 -9.050 29.819 1.00 36.02 174 GLN A C 1
ATOM 708 O O . GLN A 1 112 ? 15.583 -9.766 29.972 1.00 36.54 174 GLN A O 1
ATOM 713 N N . LYS A 1 113 ? 13.813 -9.086 28.735 1.00 34.90 175 LYS A N 1
ATOM 714 C CA . LYS A 1 113 ? 14.084 -9.956 27.591 1.00 35.39 175 LYS A CA 1
ATOM 715 C C . LYS A 1 113 ? 15.476 -9.690 27.008 1.00 36.19 175 LYS A C 1
ATOM 716 O O . LYS A 1 113 ? 16.219 -10.629 26.709 1.00 37.31 175 LYS A O 1
ATOM 722 N N . LEU A 1 114 ? 15.826 -8.412 26.857 1.00 32.98 176 LEU A N 1
ATOM 723 C CA . LEU A 1 114 ? 17.147 -8.023 26.350 1.00 32.67 176 LEU A CA 1
ATOM 724 C C . LEU A 1 114 ? 18.298 -8.474 27.250 1.00 33.39 176 LEU A C 1
ATOM 725 O O . LEU A 1 114 ? 19.319 -8.958 26.759 1.00 33.97 176 LEU A O 1
ATOM 730 N N . VAL A 1 115 ? 18.125 -8.300 28.560 1.00 35.89 177 VAL A N 1
ATOM 731 C CA . VAL A 1 115 ? 19.133 -8.693 29.551 1.00 37.58 177 VAL A CA 1
ATOM 732 C C . VAL A 1 115 ? 19.332 -10.210 29.552 1.00 39.43 177 VAL A C 1
ATOM 733 O O . VAL A 1 115 ? 20.470 -10.693 29.544 1.00 40.07 177 VAL A O 1
ATOM 737 N N . GLU A 1 116 ? 18.222 -10.949 29.549 1.00 42.30 178 GLU A N 1
ATOM 738 C CA . GLU A 1 116 ? 18.249 -12.417 29.536 1.00 43.06 178 GLU A CA 1
ATOM 739 C C . GLU A 1 116 ? 18.916 -12.985 28.284 1.00 41.45 178 GLU A C 1
ATOM 740 O O . GLU A 1 116 ? 19.476 -14.084 28.316 1.00 43.91 178 GLU A O 1
ATOM 746 N N . HIS A 1 117 ? 18.862 -12.230 27.189 1.00 41.45 179 HIS A N 1
ATOM 747 C CA . HIS A 1 117 ? 19.498 -12.630 25.933 1.00 40.49 179 HIS A CA 1
ATOM 748 C C . HIS A 1 117 ? 20.846 -11.983 25.730 1.00 37.24 179 HIS A C 1
ATOM 749 O O . HIS A 1 117 ? 21.399 -12.004 24.627 1.00 38.75 179 HIS A O 1
ATOM 756 N N . ARG A 1 118 ? 21.380 -11.399 26.804 1.00 37.37 180 ARG A N 1
ATOM 757 C CA . ARG A 1 118 ? 22.743 -10.831 26.847 1.00 38.26 180 ARG A CA 1
ATOM 758 C C . ARG A 1 118 ? 23.012 -9.739 25.805 1.00 35.90 180 ARG A C 1
ATOM 759 O O . ARG A 1 118 ? 24.151 -9.547 25.375 1.00 36.44 180 ARG A O 1
ATOM 767 N N . VAL A 1 119 ? 21.956 -9.029 25.410 1.00 32.62 181 VAL A N 1
ATOM 768 C CA . VAL A 1 119 ? 22.064 -7.909 24.472 1.00 32.78 181 VAL A CA 1
ATOM 769 C C . VAL A 1 119 ? 22.734 -6.723 25.168 1.00 31.87 181 VAL A C 1
ATOM 770 O O . VAL A 1 119 ? 23.626 -6.088 24.610 1.00 31.08 181 VAL A O 1
ATOM 774 N N . ILE A 1 120 ? 22.293 -6.446 26.393 1.00 31.54 182 ILE A N 1
ATOM 775 C CA . ILE A 1 120 ? 22.885 -5.422 27.255 1.00 34.60 182 ILE A CA 1
ATOM 776 C C . ILE A 1 120 ? 22.894 -5.933 28.700 1.00 33.83 182 ILE A C 1
ATOM 777 O O . ILE A 1 120 ? 22.114 -6.831 29.036 1.00 33.51 182 ILE A O 1
ATOM 782 N N . PRO A 1 121 ? 23.776 -5.375 29.555 1.00 34.15 183 PRO A N 1
ATOM 783 C CA . PRO A 1 121 ? 23.800 -5.844 30.942 1.00 34.30 183 PRO A CA 1
ATOM 784 C C . PRO A 1 121 ? 22.667 -5.261 31.788 1.00 34.07 183 PRO A C 1
ATOM 785 O O . PRO A 1 121 ? 22.118 -4.203 31.458 1.00 32.33 183 PRO A O 1
ATOM 789 N N . GLU A 1 122 ? 22.317 -5.962 32.864 1.00 33.73 184 GLU A N 1
ATOM 790 C CA . GLU A 1 122 ? 21.396 -5.432 33.865 1.00 36.40 184 GLU A CA 1
ATOM 791 C C . GLU A 1 122 ? 21.887 -4.068 34.368 1.00 32.06 184 GLU A C 1
ATOM 792 O O . GLU A 1 122 ? 23.073 -3.895 34.676 1.00 34.01 184 GLU A O 1
ATOM 798 N N . GLY A 1 123 ? 20.975 -3.099 34.414 1.00 29.14 185 GLY A N 1
ATOM 799 C CA . GLY A 1 123 ? 21.270 -1.774 34.959 1.00 30.27 185 GLY A CA 1
ATOM 800 C C . GLY A 1 123 ? 21.803 -0.757 33.963 1.00 29.71 185 GLY A C 1
ATOM 801 O O . GLY A 1 123 ? 21.997 0.407 34.311 1.00 29.68 185 GLY A O 1
ATOM 802 N N . PHE A 1 124 ? 22.051 -1.199 32.731 1.00 29.31 186 PHE A N 1
ATOM 803 C CA . PHE A 1 124 ? 22.571 -0.326 31.673 1.00 29.32 186 PHE A CA 1
ATOM 804 C C . PHE A 1 124 ? 21.551 0.743 31.278 1.00 28.00 186 PHE A C 1
ATOM 805 O O . PHE A 1 124 ? 21.854 1.936 31.297 1.00 27.85 186 PHE A O 1
ATOM 813 N N . VAL A 1 125 ? 20.339 0.307 30.946 1.00 26.79 187 VAL A N 1
ATOM 814 C CA . VAL A 1 125 ? 19.311 1.202 30.412 1.00 23.78 187 VAL A CA 1
ATOM 815 C C . VAL A 1 125 ? 18.763 2.155 31.479 1.00 23.89 187 VAL A C 1
ATOM 816 O O . VAL A 1 125 ? 18.235 1.710 32.499 1.00 27.04 187 VAL A O 1
ATOM 820 N N . ASN A 1 126 ? 18.900 3.460 31.246 1.00 22.54 188 ASN A N 1
ATOM 821 C CA . ASN A 1 126 ? 18.226 4.468 32.085 1.00 24.30 188 ASN A CA 1
ATOM 822 C C . ASN A 1 126 ? 17.332 5.415 31.275 1.00 24.93 188 ASN A C 1
ATOM 823 O O . ASN A 1 126 ? 16.728 6.340 31.826 1.00 24.36 188 ASN A O 1
ATOM 828 N N . SER A 1 127 ? 17.248 5.163 29.969 1.00 24.70 189 SER A N 1
ATOM 829 C CA . SER A 1 127 ? 16.434 5.971 29.056 1.00 23.33 189 SER A CA 1
ATOM 830 C C . SER A 1 127 ? 15.649 5.062 28.110 1.00 23.44 189 SER A C 1
ATOM 831 O O . SER A 1 127 ? 16.227 4.195 27.449 1.00 21.62 189 SER A O 1
ATOM 834 N N . ALA A 1 128 ? 14.333 5.268 28.065 1.00 23.98 190 ALA A N 1
ATOM 835 C CA . ALA A 1 128 ? 13.452 4.569 27.136 1.00 22.28 190 ALA A CA 1
ATOM 836 C C . ALA A 1 128 ? 12.636 5.612 26.390 1.00 22.57 190 ALA A C 1
ATOM 837 O O . ALA A 1 128 ? 11.882 6.389 26.993 1.00 22.96 190 ALA A O 1
ATOM 839 N N . VAL A 1 129 ? 12.811 5.643 25.077 1.00 22.89 191 VAL A N 1
ATOM 840 C CA . VAL A 1 129 ? 12.056 6.555 24.218 1.00 21.89 191 VAL A CA 1
ATOM 841 C C . VAL A 1 129 ? 11.173 5.735 23.292 1.00 22.17 191 VAL A C 1
ATOM 842 O O . VAL A 1 129 ? 11.623 4.759 22.696 1.00 23.36 191 VAL A O 1
ATOM 846 N N . ILE A 1 130 ? 9.910 6.127 23.183 1.00 22.26 192 ILE A N 1
ATOM 847 C CA . ILE A 1 130 ? 9.007 5.494 22.226 1.00 21.44 192 ILE A CA 1
ATOM 848 C C . ILE A 1 130 ? 8.723 6.498 21.114 1.00 20.29 192 ILE A C 1
ATOM 849 O O . ILE A 1 130 ? 8.240 7.598 21.390 1.00 22.28 192 ILE A O 1
ATOM 854 N N . ASN A 1 131 ? 9.070 6.133 19.879 1.00 21.22 193 ASN A N 1
ATOM 855 C CA . ASN A 1 131 ? 8.677 6.905 18.693 1.00 22.29 193 ASN A CA 1
ATOM 856 C C . ASN A 1 131 ? 7.493 6.212 18.042 1.00 22.91 193 ASN A C 1
ATOM 85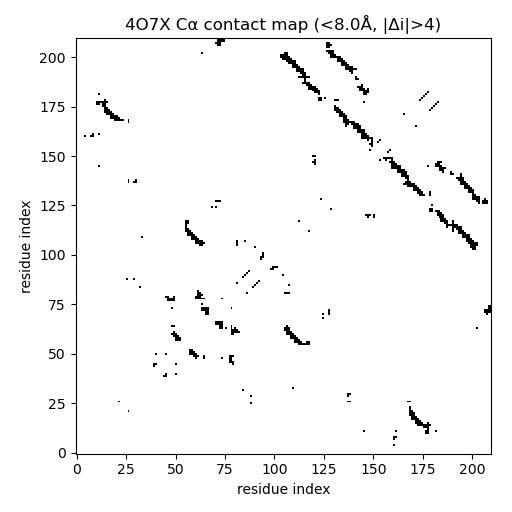7 O O . ASN A 1 131 ? 7.555 5.020 17.752 1.00 22.63 193 ASN A O 1
ATOM 862 N N . ASP A 1 132 ? 6.420 6.958 17.804 1.00 22.74 194 ASP A N 1
ATOM 863 C CA . ASP A 1 132 ? 5.228 6.396 17.192 1.00 22.91 194 ASP A CA 1
ATOM 864 C C . ASP A 1 132 ? 4.962 7.150 15.886 1.00 22.45 194 ASP A C 1
ATOM 865 O O . ASP A 1 132 ? 4.716 8.362 15.900 1.00 23.11 194 ASP A O 1
ATOM 870 N N . TYR A 1 133 ? 5.036 6.422 14.772 1.00 22.43 195 TYR A N 1
ATOM 871 C CA . TYR A 1 133 ? 4.967 6.997 13.423 1.00 23.91 195 TYR A CA 1
ATOM 872 C C . TYR A 1 133 ? 3.631 6.768 12.744 1.00 25.21 195 TYR A C 1
ATOM 873 O O . TYR A 1 133 ? 3.105 5.656 12.763 1.00 27.20 195 TYR A O 1
ATOM 882 N N . GLN A 1 134 ? 3.118 7.830 12.127 1.00 25.35 196 GLN A N 1
ATOM 883 C CA . GLN A 1 134 ? 2.003 7.755 11.183 1.00 25.51 196 GLN A CA 1
ATOM 884 C C . GLN A 1 134 ? 2.523 7.238 9.845 1.00 26.61 196 GLN A C 1
ATOM 885 O O . GLN A 1 134 ? 3.732 7.319 9.581 1.00 26.19 196 GLN A O 1
ATOM 891 N N . PRO A 1 135 ? 1.626 6.701 8.988 1.00 27.90 197 PRO A N 1
ATOM 892 C CA . PRO A 1 135 ? 2.059 6.385 7.628 1.00 26.13 197 PRO A CA 1
ATOM 893 C C . PRO A 1 135 ? 2.651 7.628 6.976 1.00 25.48 197 PRO A C 1
ATOM 894 O O . PRO A 1 135 ? 2.111 8.726 7.139 1.00 27.00 197 PRO A O 1
ATOM 898 N N . GLY A 1 136 ? 3.767 7.463 6.270 1.00 25.75 198 GLY A N 1
ATOM 899 C CA . GLY A 1 136 ? 4.424 8.589 5.607 1.00 26.41 198 GLY A CA 1
ATOM 900 C C . GLY A 1 136 ? 5.349 9.364 6.529 1.00 27.74 198 GLY A C 1
ATOM 901 O O . GLY A 1 136 ? 5.975 10.342 6.108 1.00 28.72 198 GLY A O 1
ATOM 902 N N . GLY A 1 137 ? 5.428 8.929 7.787 1.00 28.40 199 GLY A N 1
ATOM 903 C CA . GLY A 1 137 ? 6.349 9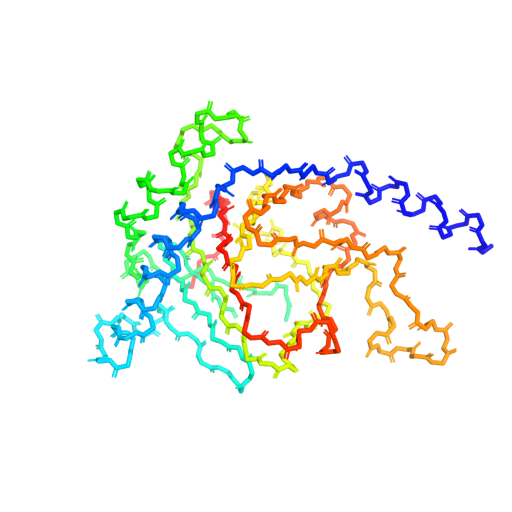.502 8.772 1.00 27.92 199 GLY A CA 1
ATOM 904 C C . GLY A 1 137 ? 7.793 9.175 8.436 1.00 27.72 199 GLY A C 1
ATOM 905 O O . GLY A 1 137 ? 8.074 8.258 7.662 1.00 27.09 199 GLY A O 1
ATOM 906 N N . CYS A 1 138 ? 8.715 9.929 9.018 1.00 25.24 200 CYS A N 1
ATOM 907 C CA . CYS A 1 138 ? 10.123 9.759 8.702 1.00 26.74 200 CYS A CA 1
ATOM 908 C C . CYS A 1 138 ? 10.961 10.414 9.776 1.00 27.43 200 CYS A C 1
ATOM 909 O O . CYS A 1 138 ? 10.421 11.071 10.673 1.00 25.82 200 CYS A O 1
ATOM 912 N N . ILE A 1 139 ? 12.273 10.211 9.699 1.00 27.44 201 ILE A N 1
ATOM 913 C CA . ILE A 1 139 ? 13.216 11.001 10.486 1.00 28.27 201 ILE A CA 1
ATOM 914 C C . ILE A 1 139 ? 14.345 11.473 9.583 1.00 25.82 201 ILE A C 1
ATOM 915 O O . ILE A 1 139 ? 14.822 10.734 8.716 1.00 25.01 201 ILE A O 1
ATOM 920 N N . VAL A 1 140 ? 14.736 12.725 9.767 1.00 25.04 202 VAL A N 1
ATOM 921 C CA . VAL A 1 140 ? 15.791 13.316 8.960 1.00 25.30 202 VAL A CA 1
ATOM 922 C C . VAL A 1 140 ? 17.146 12.876 9.511 1.00 25.87 202 VAL A C 1
ATOM 923 O O . VAL A 1 140 ? 17.288 12.644 10.711 1.00 25.40 202 VAL A O 1
ATOM 927 N N . SER A 1 141 ? 18.107 12.725 8.601 1.00 25.69 203 SER A N 1
ATOM 928 C CA . SER A 1 141 ? 19.519 12.462 8.896 1.00 25.21 203 SER A CA 1
ATOM 929 C C . SER A 1 141 ? 19.986 12.978 10.261 1.00 24.81 203 SER A C 1
ATOM 930 O O . SER A 1 141 ? 19.909 14.175 10.548 1.00 25.74 203 SER A O 1
ATOM 933 N N . HIS A 1 142 ? 20.461 12.069 11.109 1.00 26.04 204 HIS A N 1
ATOM 934 C CA . HIS A 1 142 ? 21.032 12.472 12.388 1.00 27.79 204 HIS A CA 1
ATOM 935 C C . HIS A 1 142 ? 21.942 11.424 12.956 1.00 26.51 204 HIS A C 1
ATOM 936 O O . HIS A 1 142 ? 21.936 10.274 12.523 1.00 24.41 204 HIS A O 1
ATOM 943 N N . VAL A 1 143 ? 22.731 11.826 13.944 1.00 27.24 205 VAL A N 1
ATOM 944 C CA . VAL A 1 143 ? 23.516 10.895 14.747 1.00 27.30 205 VAL A CA 1
ATOM 945 C C . VAL A 1 143 ? 22.948 10.965 16.155 1.00 24.64 205 VAL A C 1
ATOM 946 O O . VAL A 1 143 ? 22.669 12.054 16.649 1.00 27.05 205 VAL A O 1
ATOM 950 N N . ASP A 1 144 ? 22.750 9.816 16.800 1.00 23.77 206 ASP A N 1
ATOM 951 C CA . ASP A 1 144 ? 22.315 9.838 18.195 1.00 27.42 206 ASP A CA 1
ATOM 952 C C . ASP A 1 144 ? 23.350 10.618 19.012 1.00 26.61 206 ASP A C 1
ATOM 953 O O . ASP A 1 144 ? 24.537 10.290 18.966 1.00 27.75 206 ASP A O 1
ATOM 958 N N . PRO A 1 145 ? 22.905 11.675 19.726 1.00 24.37 207 PRO A N 1
ATOM 959 C CA . PRO A 1 145 ? 23.836 12.643 20.312 1.00 27.01 207 PRO A CA 1
ATOM 960 C C . PRO A 1 145 ? 24.919 11.978 21.167 1.00 27.09 207 PRO A C 1
ATOM 961 O O . PRO A 1 145 ? 24.624 11.333 22.179 1.00 24.78 207 PRO A O 1
ATOM 965 N N . ILE A 1 146 ? 26.163 12.127 20.717 1.00 27.69 208 ILE A N 1
ATOM 966 C CA . ILE A 1 146 ? 27.311 11.429 21.297 1.00 28.78 208 ILE A CA 1
ATOM 967 C C . ILE A 1 146 ? 27.641 11.932 22.704 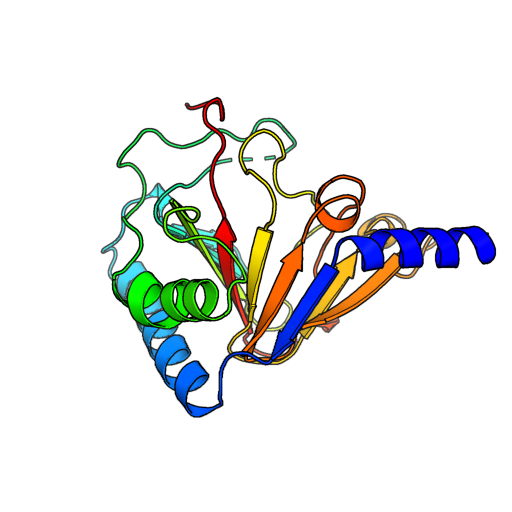1.00 25.83 208 ILE A C 1
ATOM 968 O O . ILE A 1 146 ? 28.195 11.190 23.526 1.00 25.74 208 ILE A O 1
ATOM 973 N N . HIS A 1 147 ? 27.293 13.188 22.974 1.00 23.83 209 HIS A N 1
ATOM 974 C CA . HIS A 1 147 ? 27.506 13.791 24.293 1.00 24.53 209 HIS A CA 1
ATOM 975 C C . HIS A 1 147 ? 26.444 13.433 25.290 1.00 25.98 209 HIS A C 1
ATOM 976 O O . HIS A 1 147 ? 26.603 13.678 26.491 1.00 27.08 209 HIS A O 1
ATOM 983 N N . ILE A 1 148 ? 25.346 12.858 24.806 1.00 25.32 210 ILE A N 1
ATOM 984 C CA . ILE A 1 148 ? 24.225 12.490 25.677 1.00 24.12 210 ILE A CA 1
ATOM 985 C C . ILE A 1 148 ? 24.210 10.998 26.000 1.00 23.49 210 ILE A C 1
ATOM 986 O O . ILE A 1 148 ? 24.043 10.614 27.159 1.00 25.04 210 ILE A O 1
ATOM 991 N N . PHE A 1 149 ? 24.379 10.161 24.977 1.00 23.39 211 PHE A N 1
ATOM 992 C CA . PHE A 1 149 ? 24.149 8.729 25.117 1.00 23.31 211 PHE A CA 1
ATOM 993 C C . PHE A 1 149 ? 25.403 7.887 24.951 1.00 24.40 211 PHE A C 1
ATOM 994 O O . PHE A 1 149 ? 26.179 8.080 24.003 1.00 23.97 211 PHE A O 1
ATOM 1002 N N . GLU A 1 150 ? 25.579 6.937 25.870 1.00 24.04 212 GLU A N 1
ATOM 1003 C CA . GLU A 1 150 ? 26.564 5.868 25.706 1.00 25.33 212 GLU A CA 1
ATOM 1004 C C . GLU A 1 150 ? 26.185 5.018 24.503 1.00 24.49 212 GLU A C 1
ATOM 1005 O O . GLU A 1 150 ? 25.085 5.149 23.946 1.00 26.61 212 GLU A O 1
ATOM 1011 N N . ARG A 1 151 ? 27.112 4.161 24.094 1.00 22.96 213 ARG A N 1
ATOM 1012 C CA . ARG A 1 151 ? 26.829 3.115 23.136 1.00 24.18 213 ARG A CA 1
ATOM 1013 C C . ARG A 1 151 ? 26.956 1.798 23.912 1.00 25.56 213 ARG A C 1
ATOM 1014 O O . ARG A 1 151 ? 27.647 1.762 24.935 1.00 30.04 213 ARG A O 1
ATOM 1022 N N . PRO A 1 152 ? 26.278 0.723 23.465 1.00 25.28 214 PRO A N 1
ATOM 1023 C CA . PRO A 1 152 ? 25.454 0.573 22.263 1.00 25.26 214 PRO A CA 1
ATOM 1024 C C . PRO A 1 152 ? 24.059 1.182 22.398 1.00 25.09 214 PRO A C 1
ATOM 1025 O O . PRO A 1 152 ? 23.591 1.427 23.512 1.00 25.77 214 PRO A O 1
ATOM 1029 N N . ILE A 1 153 ? 23.420 1.418 21.255 1.00 24.46 215 ILE A N 1
ATOM 1030 C CA . ILE A 1 153 ? 22.040 1.905 21.195 1.00 23.79 215 ILE A CA 1
ATOM 1031 C C . ILE A 1 153 ? 21.150 0.754 20.738 1.00 23.70 215 ILE A C 1
ATOM 1032 O O . ILE A 1 153 ? 21.417 0.136 19.712 1.00 27.16 215 ILE A O 1
ATOM 1037 N N . VAL A 1 154 ? 20.109 0.457 21.517 1.00 23.42 216 VAL A N 1
ATOM 1038 C CA . VAL A 1 154 ? 19.225 -0.668 21.247 1.00 24.63 216 VAL A CA 1
ATOM 1039 C C . VAL A 1 154 ? 17.826 -0.172 20.867 1.00 25.40 216 VAL A C 1
ATOM 1040 O O . VAL A 1 154 ? 17.248 0.673 21.557 1.00 26.48 216 VAL A O 1
ATOM 1044 N N . SER A 1 155 ? 17.296 -0.701 19.768 1.00 23.88 217 SER A N 1
ATOM 1045 C CA . SER A 1 155 ? 15.954 -0.346 19.321 1.00 25.34 217 SER A CA 1
ATOM 1046 C C . SER A 1 155 ? 15.142 -1.581 18.960 1.00 26.16 217 SER A C 1
ATOM 1047 O O . SER A 1 155 ? 15.657 -2.524 18.352 1.00 29.29 217 SER A O 1
ATOM 1050 N N . VAL A 1 156 ? 13.870 -1.570 19.349 1.00 24.40 218 VAL A N 1
ATOM 1051 C CA . VAL A 1 156 ? 12.970 -2.695 19.099 1.00 26.09 218 VAL A CA 1
ATOM 1052 C C . VAL A 1 156 ? 11.728 -2.188 18.378 1.00 24.42 218 VAL A C 1
ATOM 1053 O O . VAL A 1 156 ? 11.083 -1.259 18.859 1.00 24.31 218 VAL A O 1
ATOM 1057 N N . SER A 1 157 ? 11.402 -2.811 17.242 1.00 23.51 219 SER A N 1
ATOM 1058 C CA . SER A 1 157 ? 10.328 -2.345 16.343 1.00 25.56 219 SER A CA 1
ATOM 1059 C C . SER A 1 157 ? 9.011 -3.080 16.568 1.00 24.48 219 SER A C 1
ATOM 1060 O O . SER A 1 157 ? 9.012 -4.267 16.908 1.00 26.65 219 SER A O 1
ATOM 1063 N N . PHE A 1 158 ? 7.884 -2.400 16.358 1.00 23.99 220 PHE A N 1
ATOM 1064 C CA . PHE A 1 158 ? 6.614 -3.017 16.765 1.00 28.83 220 PHE A CA 1
ATOM 1065 C C . PHE A 1 158 ? 5.438 -3.252 15.828 1.00 33.72 220 PHE A C 1
ATOM 1066 O O . PHE A 1 158 ? 5.086 -4.397 15.592 1.00 48.62 220 PHE A O 1
ATOM 1074 N N . PHE A 1 159 ? 4.816 -2.220 15.309 1.00 35.17 221 PHE A N 1
ATOM 1075 C CA . PHE A 1 159 ? 3.506 -2.436 14.667 1.00 29.92 221 PHE A CA 1
ATOM 1076 C C . PHE A 1 159 ? 3.558 -3.001 13.246 1.00 31.03 221 PHE A C 1
ATOM 1077 O O . PHE A 1 159 ? 2.595 -3.636 12.769 1.00 33.46 221 PHE A O 1
ATOM 1085 N N . SER A 1 160 ? 4.679 -2.770 12.573 1.00 27.65 222 SER A N 1
ATOM 1086 C CA . SER A 1 160 ? 4.852 -3.183 11.181 1.00 29.52 222 SER A CA 1
ATOM 1087 C C . SER A 1 160 ? 6.330 -3.243 10.853 1.00 30.32 222 SER A C 1
ATOM 1088 O O . SER A 1 160 ? 7.165 -2.873 11.683 1.00 32.41 222 SER A O 1
ATOM 1091 N N . ASP A 1 161 ? 6.642 -3.713 9.648 1.00 31.70 223 ASP A N 1
ATOM 1092 C CA . ASP A 1 161 ? 8.012 -3.802 9.154 1.00 32.17 223 ASP A CA 1
ATOM 1093 C C . ASP A 1 161 ? 8.378 -2.523 8.421 1.00 30.02 223 ASP A C 1
ATOM 1094 O O . ASP A 1 161 ? 7.548 -1.935 7.726 1.00 30.44 223 ASP A O 1
ATOM 1099 N N . SER A 1 162 ? 9.627 -2.098 8.565 1.00 28.93 224 SER A N 1
ATOM 1100 C CA . SER A 1 162 ? 10.108 -0.904 7.873 1.00 26.73 224 SER A CA 1
ATOM 1101 C C . SER A 1 162 ? 11.587 -1.077 7.549 1.00 25.96 224 SER A C 1
ATOM 1102 O O . SER A 1 162 ? 12.103 -2.200 7.536 1.00 26.55 224 SER A O 1
ATOM 1105 N N . ALA A 1 163 ? 12.261 0.033 7.283 1.00 26.27 225 ALA A N 1
ATOM 1106 C CA . ALA A 1 163 ? 13.685 0.024 6.980 1.00 25.16 225 ALA A CA 1
ATOM 1107 C C . ALA A 1 163 ? 14.349 1.232 7.626 1.00 25.16 225 ALA A C 1
ATOM 1108 O O . ALA A 1 163 ? 13.754 2.310 7.710 1.00 25.86 225 ALA A O 1
ATOM 1110 N N . LEU A 1 164 ? 15.572 1.028 8.106 1.00 24.59 226 LEU A N 1
ATOM 1111 C CA . LEU A 1 164 ? 16.386 2.090 8.681 1.00 25.10 226 LEU A CA 1
ATOM 1112 C C . LEU A 1 164 ? 17.579 2.330 7.757 1.00 24.89 226 LEU A C 1
ATOM 1113 O O . LEU A 1 164 ? 18.328 1.398 7.447 1.00 26.64 226 LEU A O 1
ATOM 1118 N N . CYS A 1 165 ? 17.746 3.574 7.312 1.00 25.40 227 CYS A N 1
ATOM 1119 C CA . CYS A 1 165 ? 18.802 3.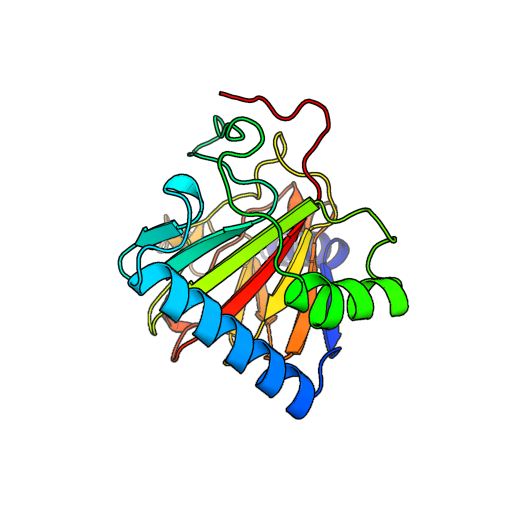921 6.358 1.00 25.87 227 CYS A CA 1
ATOM 1120 C C . CYS A 1 165 ? 20.025 4.525 7.027 1.00 25.37 227 CYS A C 1
ATOM 1121 O O . CYS A 1 165 ? 19.906 5.255 8.004 1.00 25.54 227 CYS A O 1
ATOM 1124 N N . PHE A 1 166 ? 21.203 4.229 6.482 1.00 25.56 228 PHE A N 1
ATOM 1125 C CA . PHE A 1 166 ? 22.450 4.819 6.967 1.00 25.94 228 PHE A CA 1
ATOM 1126 C C . PHE A 1 166 ? 23.146 5.556 5.824 1.00 26.30 228 PHE A C 1
ATOM 1127 O O . PHE A 1 166 ? 23.158 5.063 4.698 1.00 30.14 228 PHE A O 1
ATOM 1135 N N . GLY A 1 167 ? 23.719 6.723 6.128 1.00 27.29 229 GLY A N 1
ATOM 1136 C CA . GLY A 1 167 ? 24.361 7.589 5.126 1.00 28.23 229 GLY A CA 1
ATOM 1137 C C . GLY A 1 167 ? 23.288 8.356 4.383 1.00 28.14 229 GLY A C 1
ATOM 1138 O O . GLY A 1 167 ? 22.862 7.947 3.307 1.00 31.32 229 GLY A O 1
ATOM 1139 N N . CYS A 1 168 ? 22.844 9.463 4.964 1.00 27.01 230 CYS A N 1
ATOM 1140 C CA . CYS A 1 168 ? 21.589 10.087 4.527 1.00 28.61 230 CYS A CA 1
ATOM 1141 C C . CYS A 1 168 ? 21.765 11.375 3.725 1.00 29.77 230 CYS A C 1
ATOM 1142 O O . CYS A 1 168 ? 20.861 12.214 3.666 1.00 27.83 230 CYS A O 1
ATOM 1145 N N . LYS A 1 169 ? 22.927 11.508 3.081 1.00 32.12 231 LYS A N 1
ATOM 1146 C CA . LYS A 1 169 ? 23.200 12.633 2.181 1.00 31.92 231 LYS A CA 1
ATOM 1147 C C . LYS A 1 169 ? 22.088 12.800 1.131 1.00 28.96 231 LYS A C 1
ATOM 1148 O O . LYS A 1 169 ? 21.724 13.930 0.778 1.00 30.28 231 LYS A O 1
ATOM 1154 N N . PHE A 1 170 ? 21.540 11.673 0.673 1.00 30.12 232 PHE A N 1
ATOM 1155 C CA . PHE A 1 170 ? 20.462 11.624 -0.328 1.00 30.76 232 PHE A CA 1
ATOM 1156 C C . PHE A 1 170 ? 19.207 12.435 0.032 1.00 31.00 232 PHE A C 1
ATOM 1157 O O . PHE A 1 170 ? 18.450 12.838 -0.854 1.00 30.40 232 PHE A O 1
ATOM 1165 N N . GLN A 1 171 ? 18.971 12.652 1.325 1.00 28.65 233 GLN A N 1
ATOM 1166 C CA . GLN A 1 171 ? 17.828 13.457 1.760 1.00 26.70 233 GLN A CA 1
ATOM 1167 C C . GLN A 1 171 ? 18.014 14.935 1.443 1.00 27.20 233 GLN A C 1
ATOM 1168 O O . GLN A 1 171 ? 17.060 15.714 1.509 1.00 24.26 233 GLN A O 1
ATOM 1174 N N . PHE A 1 172 ? 19.241 15.309 1.085 1.00 26.98 234 PHE A N 1
ATOM 1175 C CA . PHE A 1 172 ? 19.592 16.706 0.834 1.00 28.24 234 PHE A CA 1
ATOM 1176 C C . PHE A 1 172 ? 20.136 16.919 -0.569 1.00 28.47 234 PHE A C 1
ATOM 1177 O O . PHE A 1 172 ? 20.003 18.006 -1.123 1.00 32.72 234 PHE A O 1
ATOM 1185 N N . LYS A 1 173 ? 20.735 15.879 -1.146 1.00 28.26 235 LYS A N 1
ATOM 1186 C CA . LYS A 1 173 ? 21.378 15.994 -2.456 1.00 32.90 235 LYS A CA 1
ATOM 1187 C C . LYS A 1 173 ? 20.930 14.866 -3.392 1.00 31.11 235 LYS A C 1
ATOM 1188 O O . LYS A 1 173 ? 21.751 14.050 -3.811 1.00 35.57 235 LYS A O 1
ATOM 1194 N N . PRO A 1 174 ? 19.623 14.824 -3.742 1.00 30.09 236 PRO A N 1
ATOM 1195 C CA . PRO A 1 174 ? 19.080 13.688 -4.499 1.00 31.36 236 PRO A CA 1
ATOM 1196 C C . PRO A 1 174 ? 19.593 13.549 -5.939 1.00 34.88 236 PRO A C 1
ATOM 1197 O O . PRO A 1 174 ? 19.539 12.452 -6.496 1.00 35.57 236 PRO A O 1
ATOM 1201 N N . ILE A 1 175 ? 20.078 14.636 -6.540 1.00 34.84 237 ILE A N 1
ATOM 1202 C CA . ILE A 1 175 ? 20.658 14.534 -7.884 1.00 38.37 237 ILE A CA 1
ATOM 1203 C C . ILE A 1 175 ? 22.082 13.956 -7.827 1.00 38.22 237 ILE A C 1
ATOM 1204 O O . ILE A 1 175 ? 22.452 13.128 -8.660 1.00 41.60 237 ILE A O 1
ATOM 1209 N N . ARG A 1 176 ? 22.858 14.386 -6.831 1.00 37.38 238 ARG A N 1
ATOM 1210 C CA . ARG A 1 176 ? 24.249 13.948 -6.661 1.00 43.69 238 ARG A CA 1
ATOM 1211 C C . ARG A 1 176 ? 24.348 12.540 -6.067 1.00 42.99 238 ARG A C 1
ATOM 1212 O O . ARG A 1 176 ? 25.183 11.736 -6.486 1.00 40.89 238 ARG A O 1
ATOM 1215 N N . VAL A 1 177 ? 23.497 12.251 -5.088 1.00 42.10 239 VAL A N 1
ATOM 1216 C CA . VAL A 1 177 ? 23.459 10.927 -4.466 1.00 39.94 239 VAL A CA 1
ATOM 1217 C C . VAL A 1 177 ? 22.011 10.540 -4.182 1.00 36.47 239 VAL A C 1
ATOM 1218 O O . VAL A 1 177 ? 21.311 11.208 -3.417 1.00 37.11 239 VAL A O 1
ATOM 1222 N N . SER A 1 178 ? 21.578 9.460 -4.819 1.00 34.88 240 SER A N 1
ATOM 1223 C CA . SER A 1 178 ? 20.170 9.093 -4.877 1.00 39.64 240 SER A CA 1
ATOM 1224 C C . SER A 1 178 ? 19.724 8.221 -3.706 1.00 38.72 240 SER A C 1
ATOM 1225 O O . SER A 1 178 ? 18.597 8.357 -3.224 1.00 37.05 240 SER A O 1
ATOM 1228 N N . GLU A 1 179 ? 20.612 7.333 -3.259 1.00 37.34 241 GLU A N 1
ATOM 1229 C CA . GLU A 1 179 ? 20.279 6.321 -2.255 1.00 34.94 241 GLU A CA 1
ATOM 1230 C C . GLU A 1 179 ? 21.147 6.455 -0.997 1.00 32.46 241 GLU A C 1
ATOM 1231 O O . GLU A 1 179 ? 22.201 7.087 -1.038 1.00 32.88 241 GLU A O 1
ATOM 1237 N N . PRO A 1 180 ? 20.708 5.847 0.126 1.00 34.13 242 PRO A N 1
ATOM 1238 C CA . PRO A 1 180 ? 21.569 5.742 1.307 1.00 30.65 242 PRO A CA 1
ATOM 1239 C C . PRO A 1 180 ? 22.735 4.778 1.083 1.00 31.67 242 PRO A C 1
ATOM 1240 O O . PRO A 1 180 ? 22.711 3.986 0.137 1.00 31.95 242 PRO A O 1
ATOM 1244 N N . VAL A 1 181 ? 23.738 4.850 1.956 1.00 31.89 243 VAL A N 1
ATOM 1245 C CA . VAL A 1 181 ? 24.867 3.920 1.930 1.00 33.65 243 VAL A CA 1
ATOM 1246 C C . VAL A 1 181 ? 24.367 2.499 2.199 1.00 33.91 243 VAL A C 1
ATOM 1247 O O . VAL A 1 181 ? 24.782 1.545 1.539 1.00 37.34 243 VAL A O 1
ATOM 1251 N N . LEU A 1 182 ? 23.451 2.370 3.157 1.00 33.92 244 LEU A N 1
ATOM 1252 C CA . LEU A 1 182 ? 22.901 1.076 3.523 1.00 32.00 244 LEU A CA 1
ATOM 1253 C C . LEU A 1 182 ? 21.475 1.227 4.028 1.00 30.69 244 LEU A C 1
ATOM 1254 O O . LEU A 1 182 ? 21.189 2.122 4.818 1.00 29.84 244 LEU A O 1
ATOM 1259 N N . SER A 1 183 ? 20.594 0.344 3.568 1.00 31.33 245 SER A N 1
ATOM 1260 C CA . SER A 1 183 ? 19.249 0.224 4.129 1.00 29.98 245 SER A CA 1
ATOM 1261 C C . SER A 1 183 ? 19.121 -1.088 4.886 1.00 30.51 245 SER A C 1
ATOM 1262 O O . SER A 1 183 ? 19.396 -2.163 4.343 1.00 34.16 245 SER A O 1
ATOM 1265 N N . LEU A 1 184 ? 18.708 -0.987 6.146 1.00 31.57 246 LEU A N 1
ATOM 1266 C CA . LEU A 1 184 ? 18.581 -2.141 7.027 1.00 30.01 246 LEU A CA 1
ATOM 1267 C C . LEU A 1 184 ? 17.112 -2.421 7.310 1.00 29.01 246 LEU A C 1
ATOM 1268 O O . LEU A 1 184 ? 16.434 -1.589 7.914 1.00 27.54 246 LEU A O 1
ATOM 1273 N N . PRO A 1 185 ? 16.614 -3.591 6.870 1.00 32.23 247 PRO A N 1
ATOM 1274 C CA . PRO A 1 185 ? 15.252 -3.995 7.202 1.00 32.44 247 PRO A CA 1
ATOM 1275 C C . PRO A 1 185 ? 15.076 -4.069 8.714 1.00 30.17 247 PRO A C 1
ATOM 1276 O O . PRO A 1 185 ? 15.914 -4.651 9.407 1.00 32.89 247 PRO A O 1
ATOM 1280 N N . VAL A 1 186 ? 14.017 -3.443 9.216 1.00 28.68 248 VAL A N 1
ATOM 1281 C CA . VAL A 1 186 ? 13.681 -3.510 10.638 1.00 27.72 248 VAL A CA 1
ATOM 1282 C C . VAL A 1 186 ? 12.273 -4.085 10.801 1.00 30.87 248 VAL A C 1
ATOM 1283 O O . VAL A 1 186 ? 11.267 -3.383 10.674 1.00 30.34 248 VAL A O 1
ATOM 1287 N N . ARG A 1 187 ? 12.218 -5.388 11.055 1.00 31.01 249 ARG A N 1
ATOM 1288 C CA . ARG A 1 187 ? 10.950 -6.105 11.139 1.00 31.61 249 ARG A CA 1
ATOM 1289 C C . ARG A 1 187 ? 10.307 -5.967 12.515 1.00 28.12 249 ARG A C 1
ATOM 1290 O O . ARG A 1 187 ? 10.992 -5.767 13.516 1.00 29.60 249 ARG A O 1
ATOM 1298 N N . ARG A 1 188 ? 8.982 -6.067 12.553 1.00 30.99 250 ARG A N 1
ATOM 1299 C CA . ARG A 1 188 ? 8.237 -6.146 13.805 1.00 29.35 250 ARG A CA 1
ATOM 1300 C C . ARG A 1 188 ? 8.828 -7.254 14.682 1.00 30.04 250 ARG A C 1
ATOM 1301 O O . ARG A 1 188 ? 9.029 -8.379 14.216 1.00 30.55 250 ARG A O 1
ATOM 1309 N N . GLY A 1 189 ? 9.123 -6.920 15.938 1.00 28.80 251 GLY A N 1
ATOM 1310 C CA . GLY A 1 189 ? 9.725 -7.859 16.884 1.00 31.79 251 GLY A CA 1
ATOM 1311 C C . GLY A 1 189 ? 11.240 -7.972 16.845 1.00 31.83 251 GLY A C 1
ATOM 1312 O O . GLY A 1 189 ? 11.835 -8.679 17.668 1.00 33.75 251 GLY A O 1
ATOM 1313 N N . SER A 1 190 ? 11.862 -7.285 15.888 1.00 29.96 252 SER A N 1
ATOM 1314 C CA . SER A 1 190 ? 13.313 -7.309 15.719 1.00 30.41 252 SER A CA 1
ATOM 1315 C C . SER A 1 190 ? 14.010 -6.335 16.660 1.00 29.03 252 SER A C 1
ATOM 1316 O O . SER A 1 190 ? 13.477 -5.267 16.978 1.00 27.79 252 SER A O 1
ATOM 1319 N N . VAL A 1 191 ? 15.201 -6.723 17.101 1.00 27.58 253 VAL A N 1
ATOM 1320 C CA . VAL A 1 191 ? 16.032 -5.897 17.963 1.00 26.72 253 VAL A CA 1
ATOM 1321 C C . VAL A 1 191 ? 17.262 -5.481 17.171 1.00 28.09 253 VAL A C 1
ATOM 1322 O O . VAL A 1 191 ? 17.954 -6.320 16.595 1.00 30.59 253 VAL A O 1
ATOM 1326 N N . THR A 1 192 ? 17.515 -4.180 17.126 1.00 28.38 254 THR A N 1
ATOM 1327 C CA . THR A 1 192 ? 18.670 -3.648 16.418 1.00 26.74 254 THR A CA 1
ATOM 1328 C C . THR A 1 192 ? 19.626 -3.009 17.424 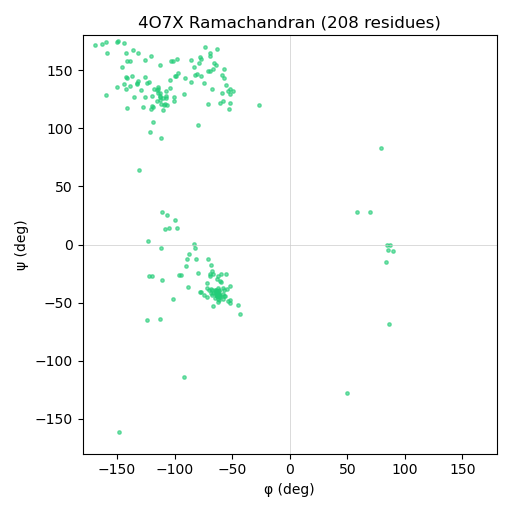1.00 25.77 254 THR A C 1
ATOM 1329 O O . THR A 1 192 ? 19.208 -2.225 18.271 1.00 27.88 254 THR A O 1
ATOM 1333 N N . VAL A 1 193 ? 20.904 -3.371 17.337 1.00 27.17 255 VAL A N 1
ATOM 1334 C CA . VAL A 1 193 ? 21.921 -2.852 18.246 1.00 26.21 255 VAL A CA 1
ATOM 1335 C C . VAL A 1 193 ? 22.968 -2.106 17.433 1.00 25.75 255 VAL A C 1
ATOM 1336 O O . VAL A 1 193 ? 23.620 -2.694 16.565 1.00 28.91 255 VAL A O 1
ATOM 1340 N N . LEU A 1 194 ? 23.115 -0.813 17.711 1.00 23.96 256 LEU A N 1
ATOM 1341 C CA . LEU A 1 194 ? 24.051 0.039 16.986 1.00 24.41 256 LEU A CA 1
ATOM 1342 C C . LEU A 1 194 ? 25.255 0.401 17.845 1.00 25.06 256 LEU A C 1
ATOM 1343 O O . LEU A 1 194 ? 25.117 0.819 19.000 1.00 25.92 256 LEU A O 1
ATOM 1348 N N . SER A 1 195 ? 26.441 0.238 17.269 1.00 26.40 257 SER A N 1
ATOM 1349 C CA . SER A 1 195 ? 27.682 0.557 17.958 1.00 26.90 257 SER A CA 1
ATOM 1350 C C . SER A 1 195 ? 28.732 0.990 16.948 1.00 28.50 257 SER A C 1
ATOM 1351 O O . SER A 1 195 ? 28.492 0.938 15.732 1.00 26.69 257 SER A O 1
ATOM 1354 N N . GLY A 1 196 ? 29.884 1.428 17.456 1.00 30.03 258 GLY A N 1
ATOM 1355 C CA . GLY A 1 196 ? 31.046 1.750 16.624 1.00 29.48 258 GLY A CA 1
ATOM 1356 C C . GLY A 1 196 ? 30.717 2.650 15.451 1.00 27.06 258 GLY A C 1
ATOM 1357 O O . GLY A 1 196 ? 30.082 3.697 15.623 1.00 25.46 258 GLY A O 1
ATOM 1358 N N . TYR A 1 197 ? 31.122 2.215 14.257 1.00 25.79 259 TYR A N 1
ATOM 1359 C CA . TYR A 1 197 ? 30.948 2.977 13.018 1.00 25.01 259 TYR A CA 1
ATOM 1360 C C . TYR A 1 197 ? 29.487 3.346 12.742 1.00 24.11 259 TYR A C 1
ATOM 1361 O O . TYR A 1 197 ? 29.198 4.485 12.369 1.00 22.96 259 TYR A O 1
ATOM 1370 N N . ALA A 1 198 ? 28.581 2.386 12.932 1.00 23.68 260 ALA A N 1
ATOM 1371 C CA . ALA A 1 198 ? 27.149 2.581 12.648 1.00 24.69 260 ALA A CA 1
ATOM 1372 C C . ALA A 1 198 ? 26.503 3.592 13.593 1.00 24.71 260 ALA A C 1
ATOM 1373 O O . ALA A 1 198 ? 25.506 4.228 13.242 1.00 25.25 260 ALA A O 1
ATOM 1375 N N . ALA A 1 199 ? 27.081 3.748 14.784 1.00 23.19 261 ALA A N 1
ATOM 1376 C CA . ALA A 1 199 ? 26.544 4.670 15.785 1.00 25.03 261 ALA A CA 1
ATOM 1377 C C . ALA A 1 199 ? 27.222 6.043 15.784 1.00 26.46 261 ALA A C 1
ATOM 1378 O O . ALA A 1 199 ? 26.603 7.038 16.174 1.00 26.30 261 ALA A O 1
ATOM 1380 N N . ASP A 1 200 ? 28.480 6.098 15.333 1.00 25.98 262 ASP A N 1
ATOM 1381 C CA . ASP A 1 200 ? 29.336 7.267 15.545 1.00 27.96 262 ASP A CA 1
ATOM 1382 C C . ASP A 1 200 ? 29.848 7.961 14.287 1.00 27.02 262 ASP A C 1
ATOM 1383 O O . ASP A 1 200 ? 30.143 9.157 14.328 1.00 28.60 262 ASP A O 1
ATOM 1388 N N . GLU A 1 201 ? 29.976 7.219 13.188 1.00 24.37 263 GLU A N 1
ATOM 1389 C CA . GLU A 1 201 ? 30.691 7.717 12.006 1.00 25.69 263 GLU A CA 1
ATOM 1390 C C . GLU A 1 201 ? 29.795 7.965 10.795 1.00 25.26 263 GLU A C 1
ATOM 1391 O O . GLU A 1 201 ? 30.261 8.422 9.747 1.00 27.05 263 GLU A O 1
ATOM 1397 N N . ILE A 1 202 ? 28.515 7.650 10.934 1.00 24.02 264 ILE A N 1
ATOM 1398 C CA . ILE A 1 202 ? 27.573 7.784 9.828 1.00 24.48 264 ILE A CA 1
ATOM 1399 C C . ILE A 1 202 ? 26.214 8.197 10.387 1.00 25.33 264 ILE A C 1
ATOM 1400 O O . ILE A 1 202 ? 25.899 7.904 11.539 1.00 24.68 264 ILE A O 1
ATOM 1405 N N . THR A 1 203 ? 25.433 8.891 9.568 1.00 24.81 265 THR A N 1
ATOM 1406 C CA . THR A 1 203 ? 24.084 9.320 9.947 1.00 23.74 265 THR A CA 1
ATOM 1407 C C . THR A 1 203 ? 23.074 8.217 9.656 1.00 23.49 265 THR A C 1
ATOM 1408 O O . THR A 1 203 ? 23.342 7.317 8.848 1.00 26.22 265 THR A O 1
ATOM 1412 N N . HIS A 1 204 ? 21.922 8.265 10.327 1.00 24.18 266 HIS A N 1
ATOM 1413 C CA . HIS A 1 204 ? 20.799 7.403 9.961 1.00 24.28 266 HIS A CA 1
ATOM 1414 C C . HIS A 1 204 ? 19.521 8.186 9.859 1.00 23.61 266 HIS A C 1
ATOM 1415 O O . HIS A 1 204 ? 19.434 9.325 10.327 1.00 23.19 266 HIS A O 1
ATOM 1422 N N . CYS A 1 205 ? 18.525 7.574 9.233 1.00 24.17 267 CYS A N 1
ATOM 1423 C CA . CYS A 1 205 ? 17.272 8.254 8.920 1.00 25.82 267 CYS A CA 1
ATOM 1424 C C . CYS A 1 205 ? 16.228 7.244 8.459 1.00 26.26 267 CYS A C 1
ATOM 1425 O O . CYS A 1 205 ? 16.533 6.065 8.262 1.00 25.27 267 CYS A O 1
ATOM 1428 N N . ILE A 1 206 ? 14.988 7.709 8.304 1.00 25.94 268 ILE A N 1
ATOM 1429 C CA . ILE A 1 206 ? 13.925 6.881 7.751 1.00 23.68 268 ILE A CA 1
ATOM 1430 C C . ILE A 1 206 ? 13.254 7.661 6.622 1.00 23.06 268 ILE A C 1
ATOM 1431 O O . ILE A 1 206 ? 12.957 8.846 6.769 1.00 25.47 268 ILE A O 1
ATOM 1436 N N . ARG A 1 207 ? 13.059 6.995 5.492 1.00 23.79 269 ARG A N 1
ATOM 1437 C CA . ARG A 1 207 ? 12.401 7.591 4.327 1.00 24.04 269 ARG A CA 1
ATOM 1438 C C . ARG A 1 207 ? 10.882 7.438 4.453 1.00 23.28 269 ARG A C 1
ATOM 1439 O O . ARG A 1 207 ? 10.397 6.395 4.895 1.00 23.79 269 ARG A O 1
ATOM 1447 N N . PRO A 1 208 ? 10.121 8.479 4.071 1.00 23.99 270 PRO A N 1
ATOM 1448 C CA . PRO A 1 208 ? 8.664 8.419 4.254 1.00 23.29 270 PRO A CA 1
ATOM 1449 C C . PRO A 1 208 ? 8.005 7.267 3.491 1.00 24.44 270 PRO A C 1
ATOM 1450 O O . PRO A 1 208 ? 7.006 6.728 3.956 1.00 25.21 270 PRO A O 1
ATOM 1454 N N . GLN A 1 209 ? 8.568 6.881 2.344 1.00 25.92 271 GLN A N 1
ATOM 1455 C CA . GLN A 1 209 ? 8.006 5.771 1.560 1.00 26.24 271 GLN A CA 1
ATOM 1456 C C . GLN A 1 209 ? 8.163 4.418 2.257 1.00 27.09 271 GLN A C 1
ATOM 1457 O O . GLN A 1 209 ? 7.476 3.454 1.909 1.00 29.96 271 GLN A O 1
ATOM 1463 N N . ASP A 1 210 ? 9.067 4.357 3.237 1.00 26.64 272 ASP A N 1
ATOM 1464 C CA . ASP A 1 210 ? 9.352 3.123 3.974 1.00 24.17 272 ASP A CA 1
ATOM 1465 C C . ASP A 1 210 ? 8.426 2.921 5.179 1.00 24.15 272 ASP A C 1
ATOM 1466 O O . ASP A 1 210 ? 8.445 1.864 5.809 1.00 25.54 272 ASP A O 1
ATOM 1471 N N . ILE A 1 211 ? 7.622 3.933 5.505 1.00 23.09 273 ILE A N 1
ATOM 1472 C CA . ILE A 1 211 ? 6.587 3.778 6.539 1.00 23.76 273 ILE A CA 1
ATOM 1473 C C . ILE A 1 211 ? 5.204 3.842 5.884 1.00 24.46 273 ILE A C 1
ATOM 1474 O O . ILE A 1 211 ? 4.624 4.918 5.708 1.00 24.73 273 ILE A O 1
ATOM 1479 N N . LYS A 1 212 ? 4.693 2.674 5.511 1.00 25.71 274 LYS A N 1
ATOM 1480 C CA . LYS A 1 212 ? 3.443 2.585 4.753 1.00 30.50 274 LYS A CA 1
ATOM 1481 C C . LYS A 1 212 ? 2.220 2.487 5.663 1.00 33.11 274 LYS A C 1
ATOM 1482 O O . LYS A 1 212 ? 1.094 2.745 5.235 1.00 35.03 274 LYS A O 1
ATOM 1488 N N . GLU A 1 213 ? 2.463 2.124 6.920 1.00 30.76 275 GLU A N 1
ATOM 1489 C CA . GLU A 1 213 ? 1.427 2.020 7.946 1.00 30.89 275 GLU A CA 1
ATOM 1490 C C . GLU A 1 213 ? 2.059 2.345 9.296 1.00 30.07 275 GLU A C 1
ATOM 1491 O O . GLU A 1 213 ? 3.275 2.528 9.384 1.00 29.49 275 GLU A O 1
ATOM 1497 N N . ARG A 1 214 ? 1.248 2.393 10.348 1.00 28.13 276 ARG A N 1
ATOM 1498 C CA . ARG A 1 214 ? 1.763 2.737 11.674 1.00 27.52 276 ARG A CA 1
ATOM 1499 C C . ARG A 1 214 ? 2.966 1.872 12.055 1.00 27.60 276 ARG A C 1
ATOM 1500 O O . ARG A 1 214 ? 2.967 0.654 11.861 1.00 28.05 276 ARG A O 1
ATOM 1508 N N . ARG A 1 215 ? 4.000 2.524 12.574 1.00 26.97 277 ARG A N 1
ATOM 1509 C CA . ARG A 1 215 ? 5.192 1.839 13.051 1.00 25.75 277 ARG A CA 1
ATOM 1510 C C . ARG A 1 215 ? 5.612 2.499 14.351 1.00 24.41 277 ARG A C 1
ATOM 1511 O O . ARG A 1 215 ? 5.591 3.724 14.460 1.00 23.62 277 ARG A O 1
ATOM 1519 N N . ALA A 1 216 ? 5.974 1.691 15.342 1.00 25.44 278 ALA A N 1
ATOM 1520 C CA . ALA A 1 216 ? 6.538 2.238 16.570 1.00 24.49 278 ALA A CA 1
ATOM 1521 C C . ALA A 1 216 ? 7.880 1.589 16.874 1.00 24.03 278 ALA A C 1
ATOM 1522 O O . ALA A 1 216 ? 8.186 0.494 16.388 1.00 26.81 278 ALA A O 1
ATOM 1524 N N . VAL A 1 217 ? 8.681 2.280 17.673 1.00 21.74 279 VAL A N 1
ATOM 1525 C CA . VAL A 1 217 ? 9.993 1.790 18.047 1.00 23.00 279 VAL A CA 1
ATOM 1526 C C . VAL A 1 217 ? 10.272 2.202 19.489 1.00 22.17 279 VAL A C 1
ATOM 1527 O O . VAL A 1 217 ? 9.925 3.308 19.918 1.00 23.18 279 VAL A O 1
ATOM 1531 N N . ILE A 1 218 ? 10.848 1.282 20.249 1.00 21.44 280 ILE A N 1
ATOM 1532 C CA . ILE A 1 218 ? 11.266 1.591 21.607 1.00 21.20 280 ILE A CA 1
ATOM 1533 C C . ILE A 1 218 ? 12.783 1.634 21.563 1.00 22.19 280 ILE A C 1
ATOM 1534 O O . ILE A 1 218 ? 13.415 0.652 21.166 1.00 22.80 280 ILE A O 1
ATOM 1539 N N . ILE A 1 219 ? 13.349 2.782 21.937 1.00 22.51 281 ILE A N 1
ATOM 1540 C CA . ILE A 1 219 ? 14.804 2.987 21.916 1.00 21.90 281 ILE A CA 1
ATOM 1541 C C . ILE A 1 219 ? 15.331 2.985 23.353 1.00 22.10 281 ILE A C 1
ATOM 1542 O O . ILE A 1 219 ? 14.912 3.790 24.192 1.00 22.20 281 ILE A O 1
ATOM 1547 N N . LEU A 1 220 ? 16.234 2.052 23.625 1.00 23.04 282 LEU A N 1
ATOM 1548 C CA . LEU A 1 220 ? 16.774 1.859 24.965 1.00 22.22 282 LEU A CA 1
ATOM 1549 C C . LEU A 1 220 ? 18.242 2.253 24.992 1.00 21.47 282 LEU A C 1
ATOM 1550 O O . LEU A 1 220 ? 19.057 1.701 24.247 1.00 22.12 282 LEU A O 1
ATOM 1555 N N . ARG A 1 221 ? 18.569 3.217 25.850 1.00 21.14 283 ARG A N 1
ATOM 1556 C CA . ARG A 1 221 ? 19.916 3.777 25.908 1.00 21.10 283 ARG A CA 1
ATOM 1557 C C . ARG A 1 221 ? 20.354 4.078 27.336 1.00 24.09 283 ARG A C 1
ATOM 1558 O O . ARG A 1 221 ? 19.535 4.103 28.257 1.00 23.64 283 ARG A O 1
ATOM 1566 N N . LYS A 1 222 ? 21.657 4.293 27.504 1.00 22.59 284 LYS A N 1
ATOM 1567 C CA . LYS A 1 222 ? 22.213 4.793 28.754 1.00 23.95 284 LYS A CA 1
ATOM 1568 C C . LYS A 1 222 ? 22.764 6.197 28.522 1.00 22.71 284 LYS A C 1
ATOM 1569 O O . LYS A 1 222 ? 23.546 6.411 27.592 1.00 23.67 284 LYS A O 1
ATOM 1575 N N . THR A 1 223 ? 22.355 7.149 29.359 1.00 22.76 285 THR A N 1
ATOM 1576 C CA . THR A 1 223 ? 22.912 8.494 29.292 1.00 24.15 285 THR A CA 1
ATOM 1577 C C . THR A 1 223 ? 24.295 8.513 29.940 1.00 25.06 285 THR A C 1
ATOM 1578 O O . THR A 1 223 ? 24.549 7.782 30.911 1.00 25.73 285 THR A O 1
ATOM 1582 N N . ARG A 1 224 ? 25.176 9.338 29.380 1.00 24.08 286 ARG A N 1
ATOM 1583 C CA . ARG A 1 224 ? 26.554 9.499 29.870 1.00 26.11 286 ARG A CA 1
ATOM 1584 C C . ARG A 1 224 ? 26.586 10.242 31.196 1.00 25.64 286 ARG A C 1
ATOM 1585 O O . ARG A 1 224 ? 25.749 11.098 31.441 1.00 26.69 286 ARG A O 1
ATOM 1593 N N . LEU A 1 225 ? 27.576 9.933 32.034 1.00 29.83 287 LEU A N 1
ATOM 1594 C CA . LEU A 1 225 ? 27.761 10.633 33.308 1.00 29.37 287 LEU A CA 1
ATOM 1595 C C . LEU A 1 225 ? 27.794 12.159 33.170 1.00 28.51 287 LEU A C 1
ATOM 1596 O O . LEU A 1 225 ? 27.127 12.881 33.927 1.00 33.01 287 LEU A O 1
ATOM 1601 N N . ASP A 1 226 ? 28.572 12.645 32.209 1.00 28.43 288 ASP A N 1
ATOM 1602 C CA . ASP A 1 226 ? 28.734 14.081 32.014 1.00 29.45 288 ASP A CA 1
ATOM 1603 C C . ASP A 1 226 ? 27.879 14.668 30.899 1.00 28.87 288 ASP A C 1
ATOM 1604 O O . ASP A 1 226 ? 28.185 15.748 30.392 1.00 30.85 288 ASP A O 1
ATOM 1609 N N . ALA A 1 227 ? 26.804 13.973 30.532 1.00 28.70 289 ALA A N 1
ATOM 1610 C CA . ALA A 1 227 ? 25.829 14.534 29.599 1.00 29.98 289 ALA A CA 1
ATOM 1611 C C . ALA A 1 227 ? 25.421 15.896 30.139 1.00 30.48 289 ALA A C 1
ATOM 1612 O O . ALA A 1 227 ? 24.969 15.985 31.281 1.00 33.98 289 ALA A O 1
ATOM 1614 N N . PRO A 1 228 ? 25.613 16.964 29.340 1.00 31.77 290 PRO A N 1
ATOM 1615 C CA . PRO A 1 228 ? 25.328 18.309 29.839 1.00 34.60 290 PRO A CA 1
ATOM 1616 C C . PRO A 1 228 ? 23.836 18.526 30.087 1.00 38.07 290 PRO A C 1
ATOM 1617 O O . PRO A 1 228 ? 23.006 18.161 29.247 1.00 36.28 290 PRO A O 1
ATOM 1621 N N . ARG A 1 229 ? 23.526 19.104 31.247 1.00 41.33 291 ARG A N 1
ATOM 1622 C CA . ARG A 1 229 ? 22.157 19.344 31.699 1.00 46.16 291 ARG A CA 1
ATOM 1623 C C . ARG A 1 229 ? 21.783 20.815 31.518 1.00 50.17 291 ARG A C 1
ATOM 1624 O O . ARG A 1 229 ? 22.660 21.685 31.447 1.00 44.49 291 ARG A O 1
ATOM 1632 N N . LEU A 1 230 ? 20.481 21.086 31.445 1.00 54.11 292 LEU A N 1
ATOM 1633 C CA . LEU A 1 230 ? 19.971 22.457 31.433 1.00 55.37 292 LEU A CA 1
ATOM 1634 C C . LEU A 1 230 ? 20.141 23.119 32.797 1.00 57.45 292 LEU A C 1
ATOM 1635 O O . LEU A 1 230 ? 20.032 22.464 33.835 1.00 57.38 292 LEU A O 1
#

B-factor: mean 33.11, std 9.25, range [19.76, 75.01]